Protein AF-W7UBA2-F1 (afdb_monomer)

Radius of gyration: 26.32 Å; Cα contacts (8 Å, |Δi|>4): 388; chains: 1; bounding box: 63×42×84 Å

Solvent-accessible surface area (backbone atoms only — not comparable to full-atom values): 14900 Å² total; per-residue (Å²): 125,71,49,70,67,55,51,32,59,67,43,68,57,48,60,75,35,70,33,61,95,41,31,32,27,66,43,73,50,73,46,81,72,48,82,46,84,88,60,31,38,37,28,44,34,41,34,36,28,34,66,39,92,77,74,68,78,81,73,89,69,78,96,66,97,71,76,94,82,72,82,77,81,58,78,78,51,72,64,58,38,54,46,50,41,52,15,48,55,62,56,38,43,91,60,40,81,41,63,22,97,85,26,47,34,24,42,32,35,80,41,77,71,45,52,43,74,50,70,101,76,74,81,72,82,77,89,73,88,80,88,80,96,66,84,78,72,78,62,72,49,30,35,30,34,40,30,37,37,40,36,36,60,37,84,90,48,74,32,43,71,74,66,67,79,40,70,47,75,67,52,48,50,48,53,50,50,51,41,41,74,72,46,26,49,68,46,63,33,87,52,68,87,48,53,18,82,84,77,67,46,65,41,55,68,68,41,59,29,24,25,56,65,51,93,85,46,86,59,66,59,24,43,42,68,56,52,51,53,55,72,71,47,81,80,75,88,86,72,87,82,77,85,82,88,85,132

Nearest PDB structures (foldseek):
  6tba-assembly1_3A  TM=2.814E-01  e=1.796E+00  Rhodobacter capsulatus SB 1003
  2q03-assembly1_B  TM=2.040E-01  e=2.021E+00  Shewanella denitrificans OS217
  4qdf-assembly2_B  TM=1.373E-01  e=3.053E+00  Rhodococcus rhodochrous
  8ulj-assembly1_H  TM=1.649E-01  e=9.354E+00  Homo sapiens

Structure (mmCIF, N/CA/C/O backbone):
data_AF-W7UBA2-F1
#
_entry.id   AF-W7UBA2-F1
#
loop_
_atom_site.group_PDB
_atom_site.id
_atom_site.type_symbol
_atom_site.label_atom_id
_atom_site.label_alt_id
_atom_site.label_comp_id
_atom_site.label_asym_id
_atom_site.label_entity_id
_atom_site.label_seq_id
_atom_site.pdbx_PDB_ins_code
_atom_site.Cartn_x
_atom_site.Cartn_y
_atom_site.Cartn_z
_atom_site.occupancy
_atom_site.B_iso_or_equiv
_atom_site.auth_seq_id
_atom_site.auth_comp_id
_atom_site.auth_asym_id
_atom_site.auth_atom_id
_atom_site.pdbx_PDB_model_num
ATOM 1 N N . MET A 1 1 ? 13.345 6.823 -3.368 1.00 78.50 1 MET A N 1
ATOM 2 C CA . MET A 1 1 ? 12.415 7.115 -2.256 1.00 78.50 1 MET A CA 1
ATOM 3 C C . MET A 1 1 ? 11.063 6.580 -2.678 1.00 78.50 1 MET A C 1
ATOM 5 O O . MET A 1 1 ? 10.687 6.895 -3.802 1.00 78.50 1 MET A O 1
ATOM 9 N N . PRO A 1 2 ? 10.389 5.768 -1.852 1.00 84.19 2 PRO A N 1
ATOM 10 C CA . PRO A 1 2 ? 9.050 5.291 -2.168 1.00 84.19 2 PRO A CA 1
ATOM 11 C C . PRO A 1 2 ? 8.041 6.439 -2.063 1.00 84.19 2 PRO A C 1
ATOM 13 O O . PRO A 1 2 ? 8.175 7.322 -1.212 1.00 84.19 2 PRO A O 1
ATOM 16 N N . SER A 1 3 ? 7.047 6.448 -2.943 1.00 86.25 3 SER A N 1
ATOM 17 C CA . SER A 1 3 ? 5.938 7.398 -2.890 1.00 86.25 3 SER A CA 1
ATOM 18 C C . SER A 1 3 ? 4.838 6.919 -1.939 1.00 86.25 3 SER A C 1
ATOM 20 O O . SER A 1 3 ? 4.682 5.725 -1.689 1.00 86.25 3 SER A O 1
ATOM 22 N N . ILE A 1 4 ? 4.016 7.855 -1.451 1.00 86.38 4 ILE A N 1
ATOM 23 C CA . ILE A 1 4 ? 2.831 7.535 -0.634 1.00 86.38 4 ILE A CA 1
ATOM 24 C C . ILE A 1 4 ? 1.886 6.587 -1.388 1.00 86.38 4 ILE A C 1
ATOM 26 O O . ILE A 1 4 ? 1.289 5.697 -0.789 1.00 86.38 4 ILE A O 1
ATOM 30 N N . TYR A 1 5 ? 1.763 6.760 -2.706 1.00 84.69 5 TYR 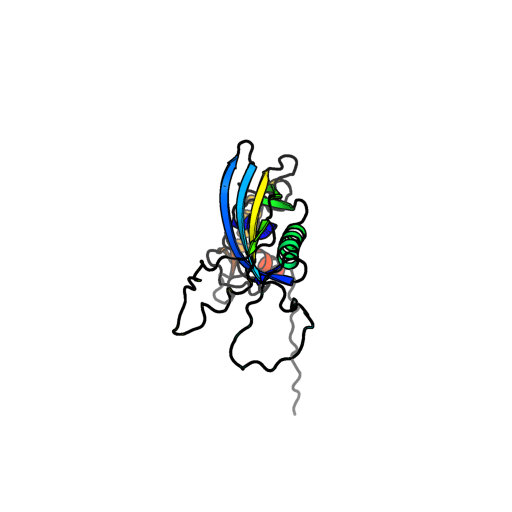A N 1
ATOM 31 C CA . TYR A 1 5 ? 0.929 5.898 -3.539 1.00 84.69 5 TYR A CA 1
ATOM 32 C C . TYR A 1 5 ? 1.431 4.452 -3.551 1.00 84.69 5 TYR A C 1
ATOM 34 O O . TYR A 1 5 ? 0.645 3.526 -3.366 1.00 84.69 5 TYR A O 1
ATOM 42 N N . GLU A 1 6 ? 2.738 4.253 -3.728 1.00 84.50 6 GLU A N 1
ATOM 43 C CA . GLU A 1 6 ? 3.333 2.916 -3.711 1.00 84.50 6 GLU A CA 1
ATOM 44 C C . GLU A 1 6 ? 3.184 2.263 -2.334 1.00 84.50 6 GLU A C 1
ATOM 46 O O . GLU A 1 6 ? 2.917 1.069 -2.269 1.00 84.50 6 GLU A O 1
ATOM 51 N N . LEU A 1 7 ? 3.287 3.043 -1.253 1.00 86.19 7 LEU A N 1
ATOM 52 C CA . LEU A 1 7 ? 3.112 2.555 0.116 1.00 86.19 7 LEU A CA 1
ATOM 53 C C . LEU A 1 7 ? 1.670 2.113 0.393 1.00 86.19 7 LEU A C 1
ATOM 55 O O . LEU A 1 7 ? 1.446 1.033 0.932 1.00 86.19 7 LEU A O 1
ATOM 59 N N . LYS A 1 8 ? 0.677 2.914 -0.017 1.00 84.88 8 LYS A N 1
ATOM 60 C CA . LYS A 1 8 ? -0.738 2.515 0.069 1.00 84.88 8 LYS A CA 1
ATOM 61 C C . LYS A 1 8 ? -1.018 1.263 -0.762 1.00 84.88 8 LYS A C 1
ATOM 63 O O . LYS A 1 8 ? -1.810 0.424 -0.351 1.00 84.88 8 LYS A O 1
ATOM 68 N N . LYS A 1 9 ? -0.375 1.141 -1.931 1.00 84.56 9 LYS A N 1
ATOM 69 C CA . LYS A 1 9 ? -0.516 -0.024 -2.810 1.00 84.56 9 LYS A CA 1
ATOM 70 C C . LYS A 1 9 ? 0.108 -1.277 -2.202 1.00 84.56 9 LYS A C 1
ATOM 72 O O . LYS A 1 9 ? -0.521 -2.321 -2.296 1.00 84.56 9 LYS A O 1
ATOM 77 N N . SER A 1 10 ? 1.309 -1.191 -1.626 1.00 83.56 10 SER A N 1
ATOM 78 C CA . SER A 1 10 ? 1.958 -2.352 -1.010 1.00 83.56 10 SER A CA 1
ATOM 79 C C . SER A 1 10 ? 1.141 -2.842 0.178 1.00 83.56 10 SER A C 1
ATOM 81 O O . SER A 1 10 ? 0.719 -3.986 0.192 1.00 83.56 10 SER A O 1
ATOM 83 N N . LEU A 1 11 ? 0.779 -1.934 1.086 1.00 84.19 11 LEU A N 1
ATOM 84 C CA . LEU A 1 11 ? 0.053 -2.269 2.311 1.00 84.19 11 LEU A CA 1
ATOM 85 C C . LEU A 1 11 ? -1.432 -2.600 2.100 1.00 84.19 11 LEU A C 1
ATOM 87 O O . LEU A 1 11 ? -2.133 -2.803 3.087 1.00 84.19 11 LEU A O 1
ATOM 91 N N . SER A 1 12 ? -1.918 -2.625 0.852 1.00 83.25 12 SER A N 1
ATOM 92 C CA . SER A 1 12 ? -3.325 -2.909 0.538 1.00 83.25 12 SER A CA 1
ATOM 93 C C . SER A 1 12 ? -4.276 -2.000 1.339 1.00 83.25 12 SER A C 1
ATOM 95 O O . SER A 1 12 ? -5.145 -2.446 2.084 1.00 83.25 12 SER A O 1
ATOM 97 N N . LEU A 1 13 ? -4.022 -0.684 1.259 1.00 82.25 13 LEU A N 1
ATOM 98 C CA . LEU A 1 13 ? -4.780 0.355 1.961 1.00 82.25 13 LEU A CA 1
ATOM 99 C C . LEU A 1 13 ? -5.522 1.245 0.959 1.00 82.25 13 LEU A C 1
ATOM 101 O O . LEU A 1 13 ? -5.034 2.318 0.572 1.00 82.25 13 LEU A O 1
ATOM 105 N N . LYS A 1 14 ? -6.716 0.821 0.540 1.00 84.50 14 LYS A N 1
ATOM 106 C CA . LYS A 1 14 ? -7.623 1.607 -0.311 1.00 84.50 14 LYS A CA 1
ATOM 107 C C . LYS A 1 14 ? -9.012 1.741 0.308 1.00 84.50 14 LYS A C 1
ATOM 109 O O . LYS A 1 14 ? -9.475 0.876 1.038 1.00 84.50 14 LYS A O 1
ATOM 114 N N . SER A 1 15 ? -9.702 2.833 -0.019 1.00 82.50 15 SER A N 1
ATOM 115 C CA . SER A 1 15 ? -11.127 2.964 0.308 1.00 82.50 15 SER A CA 1
ATOM 116 C C . SER A 1 15 ? -11.926 1.847 -0.377 1.00 82.50 15 SER A C 1
ATOM 118 O O . SER A 1 15 ? -11.669 1.519 -1.536 1.00 82.50 15 SER A O 1
ATOM 120 N N . GLY A 1 16 ? -12.862 1.248 0.356 1.00 81.25 16 GLY A N 1
ATOM 121 C CA . GLY A 1 16 ? -13.650 0.083 -0.048 1.00 81.25 16 GLY A CA 1
ATOM 122 C C . GLY A 1 16 ? -12.978 -1.268 0.214 1.00 81.25 16 GLY A C 1
ATOM 123 O O . GLY A 1 16 ? -13.621 -2.300 0.041 1.00 81.25 16 GLY A O 1
ATOM 124 N N . GLU A 1 17 ? -11.715 -1.285 0.639 1.00 84.31 17 GLU A N 1
ATOM 125 C CA . GLU A 1 17 ? -10.981 -2.518 0.910 1.00 84.31 17 GLU A CA 1
ATOM 126 C C . GLU A 1 17 ? -11.415 -3.157 2.232 1.00 84.31 17 GLU A C 1
ATOM 128 O O . GLU A 1 17 ? -11.804 -2.469 3.180 1.00 84.31 17 GLU A O 1
ATOM 133 N N . VAL A 1 18 ? -11.373 -4.488 2.287 1.00 86.88 18 VAL A N 1
ATOM 134 C CA . VAL A 1 18 ? -11.777 -5.257 3.465 1.00 86.88 18 VAL A CA 1
ATOM 135 C C . VAL A 1 18 ? -10.531 -5.712 4.215 1.00 86.88 18 VAL A C 1
ATOM 137 O O . VAL A 1 18 ? -9.743 -6.490 3.687 1.00 86.88 18 VAL A O 1
ATOM 140 N N . LEU A 1 19 ? -10.372 -5.258 5.458 1.00 85.56 19 LEU A N 1
ATOM 141 C CA . LEU A 1 19 ? -9.320 -5.709 6.363 1.00 85.56 19 LEU A CA 1
ATOM 142 C C . LEU A 1 19 ? -9.784 -6.947 7.134 1.00 85.56 19 LEU A C 1
ATOM 144 O O . LEU A 1 19 ? -10.848 -6.940 7.769 1.00 85.56 19 LEU A O 1
ATOM 148 N N . GLY A 1 20 ? -8.941 -7.981 7.136 1.00 82.06 20 GLY A N 1
ATOM 149 C CA . GLY A 1 20 ? -9.107 -9.193 7.939 1.00 82.06 20 GLY A CA 1
ATOM 150 C C . GLY A 1 20 ? -10.533 -9.757 7.927 1.00 82.06 20 GLY A C 1
ATOM 151 O O . GLY A 1 20 ? -11.059 -10.161 6.895 1.00 82.06 20 GLY A O 1
ATOM 152 N N . THR A 1 21 ? -11.169 -9.790 9.100 1.00 74.44 21 THR A N 1
ATOM 153 C CA . THR A 1 21 ? -12.467 -10.443 9.350 1.00 74.44 21 THR A CA 1
ATOM 154 C C . THR A 1 21 ? -13.701 -9.640 8.916 1.00 74.44 21 THR A C 1
ATOM 156 O O . THR A 1 21 ? -14.818 -9.989 9.304 1.00 74.44 21 THR A O 1
ATOM 159 N N . GLY A 1 22 ? -13.538 -8.592 8.101 1.00 83.50 22 GLY A N 1
ATOM 160 C CA . GLY A 1 22 ? -14.665 -7.873 7.494 1.00 83.50 22 GLY A CA 1
ATOM 161 C C . GLY A 1 22 ? -14.756 -6.383 7.824 1.00 83.50 22 GLY A C 1
ATOM 162 O O . GLY A 1 22 ? -15.820 -5.797 7.633 1.00 83.50 22 GLY A O 1
ATOM 163 N N . PHE A 1 23 ? -13.688 -5.762 8.331 1.00 87.88 23 PHE A N 1
ATOM 164 C CA . PHE A 1 23 ? -13.658 -4.310 8.519 1.00 87.88 23 PHE A CA 1
ATOM 165 C C . PHE A 1 23 ? -13.513 -3.627 7.164 1.00 87.88 23 PHE A C 1
ATOM 167 O O . PHE A 1 23 ? -12.620 -3.973 6.403 1.00 87.88 23 PHE A O 1
ATOM 174 N N . ILE A 1 24 ? -14.364 -2.653 6.856 1.00 88.50 24 ILE A N 1
ATOM 175 C CA . ILE A 1 24 ? -14.326 -1.964 5.559 1.00 88.50 24 ILE A CA 1
ATOM 176 C C . ILE A 1 24 ? -13.629 -0.623 5.735 1.00 88.50 24 ILE A C 1
ATOM 178 O O . ILE A 1 24 ? -14.079 0.206 6.530 1.00 88.50 24 ILE A O 1
ATOM 182 N N . VAL A 1 25 ? -12.562 -0.399 4.976 1.00 87.88 25 VAL A N 1
ATOM 183 C CA . VAL A 1 25 ? -11.849 0.875 4.914 1.00 87.88 25 VAL A CA 1
ATOM 184 C C . VAL A 1 25 ? -12.731 1.905 4.219 1.00 87.88 25 VAL A C 1
ATOM 186 O O . VAL A 1 25 ? -13.132 1.733 3.072 1.00 87.88 25 VAL A O 1
ATOM 189 N N . LYS A 1 26 ? -13.045 2.995 4.910 1.00 87.69 26 LYS A N 1
ATOM 190 C CA . LYS A 1 26 ? -13.834 4.110 4.379 1.00 87.69 26 LYS A CA 1
ATOM 191 C C . LYS A 1 26 ? -12.941 5.177 3.774 1.00 87.69 26 LYS A C 1
ATOM 193 O O . LYS A 1 26 ? -13.181 5.610 2.652 1.00 87.69 26 LYS A O 1
ATOM 198 N N . ASP A 1 27 ? -11.884 5.544 4.484 1.00 86.94 27 ASP A N 1
ATOM 199 C CA . ASP A 1 27 ? -10.936 6.558 4.036 1.00 86.94 27 ASP A CA 1
ATOM 200 C C . ASP A 1 27 ? -9.521 6.226 4.525 1.00 86.94 27 ASP A C 1
ATOM 202 O O . ASP A 1 27 ? -9.338 5.550 5.543 1.00 86.94 27 ASP A O 1
ATOM 206 N N . VAL A 1 28 ? -8.525 6.688 3.767 1.00 87.38 28 VAL A N 1
ATOM 207 C CA . VAL A 1 28 ? -7.100 6.481 4.031 1.00 87.38 28 VAL A CA 1
ATOM 208 C C . VAL A 1 28 ? -6.350 7.778 3.783 1.00 87.38 28 VAL A C 1
ATOM 210 O O . VAL A 1 28 ? -6.116 8.177 2.636 1.00 87.38 28 VAL A O 1
ATOM 213 N N . GLU A 1 29 ? -5.832 8.368 4.845 1.00 88.81 29 GLU A N 1
ATOM 214 C CA . GLU A 1 29 ? -4.874 9.460 4.778 1.00 88.81 29 GLU A CA 1
ATOM 215 C C . GLU A 1 29 ? -3.478 8.933 5.101 1.00 88.81 29 GLU A C 1
ATOM 217 O O . GLU A 1 29 ? -3.274 8.143 6.017 1.00 88.81 29 GLU A O 1
ATOM 222 N N . ALA A 1 30 ? -2.493 9.342 4.306 1.00 88.00 30 ALA A N 1
ATOM 223 C CA . ALA A 1 30 ? -1.105 9.011 4.576 1.00 88.00 30 ALA A CA 1
ATOM 224 C C . ALA A 1 30 ? -0.239 10.228 4.281 1.00 88.00 30 ALA A C 1
ATOM 226 O O . ALA A 1 30 ? -0.351 10.826 3.209 1.00 88.00 30 ALA A O 1
ATOM 227 N N . THR A 1 31 ? 0.615 10.590 5.229 1.00 87.88 31 THR A N 1
ATOM 228 C CA . THR A 1 31 ? 1.527 11.728 5.127 1.00 87.88 31 THR A CA 1
ATOM 229 C C . THR A 1 31 ? 2.939 11.277 5.462 1.00 87.88 31 THR A C 1
ATOM 231 O O . THR A 1 31 ? 3.159 10.443 6.337 1.00 87.88 31 THR A O 1
ATOM 234 N N . MET A 1 32 ? 3.921 11.788 4.722 1.00 85.31 32 MET A N 1
ATOM 235 C CA . MET A 1 32 ? 5.323 11.532 5.040 1.00 85.31 32 MET A CA 1
ATOM 236 C C . MET A 1 32 ? 5.695 12.385 6.251 1.00 85.31 32 MET A C 1
ATOM 238 O O . MET A 1 32 ? 5.560 13.604 6.199 1.00 85.31 32 MET A O 1
ATOM 242 N N . ASP A 1 33 ? 6.130 11.740 7.328 1.00 78.94 33 ASP A N 1
ATOM 243 C CA . ASP A 1 33 ? 6.382 12.409 8.604 1.00 78.94 33 ASP A CA 1
ATOM 244 C C . ASP A 1 33 ? 7.819 12.918 8.686 1.00 78.94 33 ASP A C 1
ATOM 246 O O . ASP A 1 33 ? 8.077 14.095 8.921 1.00 78.94 33 ASP A O 1
ATOM 250 N N . GLU A 1 34 ? 8.779 12.029 8.431 1.00 73.31 34 GLU A N 1
ATOM 251 C CA . GLU A 1 34 ? 10.189 12.349 8.600 1.00 73.31 34 GLU A CA 1
ATOM 252 C C . GLU A 1 34 ? 11.064 11.498 7.676 1.00 73.31 34 GLU A C 1
ATOM 254 O O . GLU A 1 34 ? 10.881 10.282 7.535 1.00 73.31 34 GLU A O 1
ATOM 259 N N . LYS A 1 35 ? 12.057 12.142 7.053 1.00 71.69 35 LYS A N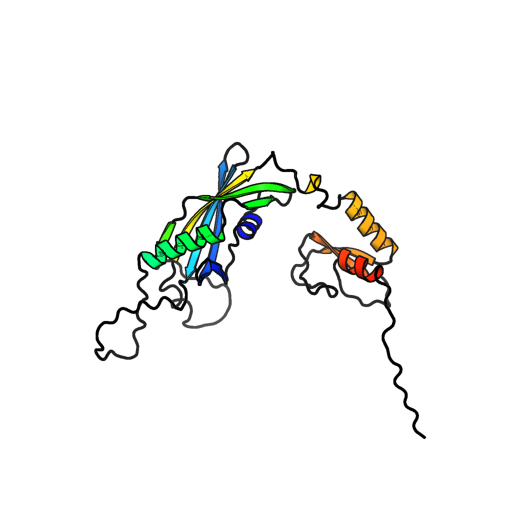 1
ATOM 260 C CA . LYS A 1 35 ? 13.138 11.457 6.343 1.00 71.69 35 LYS A CA 1
ATOM 261 C C . LYS A 1 35 ? 14.269 11.208 7.329 1.00 71.69 35 LYS A C 1
ATOM 263 O O . LYS A 1 35 ? 15.025 12.122 7.652 1.00 71.69 35 LYS A O 1
ATOM 268 N N . LYS A 1 36 ? 14.416 9.965 7.777 1.00 71.88 36 LYS A N 1
ATOM 269 C CA . LYS A 1 36 ? 15.504 9.589 8.678 1.00 71.88 36 LYS A CA 1
ATOM 270 C C . LYS A 1 36 ? 16.804 9.349 7.897 1.00 71.88 36 LYS A C 1
ATOM 272 O O . LYS A 1 36 ? 16.780 9.013 6.704 1.00 71.88 36 LYS A O 1
ATOM 277 N N . PRO A 1 37 ? 17.973 9.518 8.542 1.00 66.44 37 PRO A N 1
ATOM 278 C CA . PRO A 1 37 ? 19.244 9.124 7.948 1.00 66.44 37 PRO A CA 1
ATOM 279 C C . PRO A 1 37 ? 19.227 7.630 7.588 1.00 66.44 37 PRO A C 1
ATOM 281 O O . PRO A 1 37 ? 18.535 6.837 8.221 1.00 66.44 37 PRO A O 1
ATOM 284 N N . ARG A 1 38 ? 20.023 7.239 6.583 1.00 68.75 38 ARG A N 1
ATOM 285 C CA . ARG A 1 38 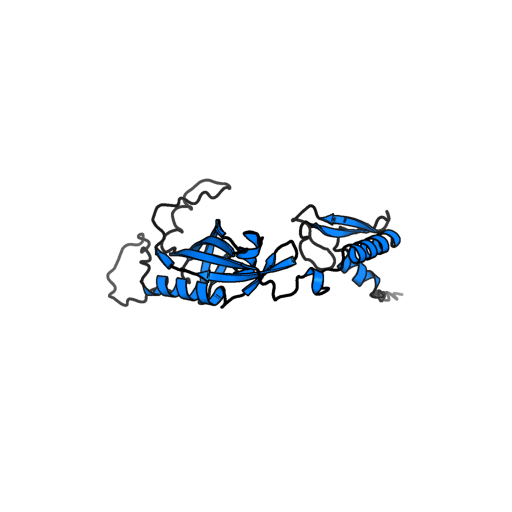? 20.135 5.852 6.073 1.00 68.75 38 ARG A CA 1
ATOM 286 C C . ARG A 1 38 ? 18.916 5.318 5.304 1.00 68.75 38 ARG A C 1
ATOM 288 O O . ARG A 1 38 ? 18.669 4.118 5.316 1.00 68.75 38 ARG A O 1
ATOM 295 N N . GLU A 1 39 ? 18.216 6.186 4.571 1.00 79.19 39 GLU A N 1
ATOM 296 C CA . GLU A 1 39 ? 17.165 5.773 3.615 1.00 79.19 39 GLU A CA 1
ATOM 297 C C . GLU A 1 39 ? 15.994 5.034 4.279 1.00 79.19 39 GLU A C 1
ATOM 299 O O . GLU A 1 39 ? 15.404 4.118 3.700 1.00 79.19 39 GLU A O 1
ATOM 304 N N . LEU A 1 40 ? 15.691 5.466 5.501 1.00 84.62 40 LEU A N 1
ATOM 305 C CA . LEU A 1 40 ? 14.541 5.067 6.289 1.00 84.62 40 LEU A CA 1
ATOM 306 C C . LEU A 1 40 ? 13.487 6.175 6.190 1.00 84.62 40 LEU A C 1
ATOM 308 O O . LEU A 1 40 ? 13.781 7.343 6.462 1.00 84.62 40 LEU A O 1
ATOM 312 N N . TYR A 1 41 ? 12.279 5.812 5.780 1.00 87.06 41 TYR A N 1
ATOM 313 C CA . TYR A 1 41 ? 11.182 6.747 5.557 1.00 87.06 41 TYR A CA 1
ATOM 314 C C . TYR A 1 41 ? 9.999 6.369 6.435 1.00 87.06 41 TYR A C 1
ATOM 316 O O . TYR A 1 41 ? 9.566 5.218 6.426 1.00 87.06 41 TYR A O 1
ATOM 324 N N . ASN A 1 42 ? 9.489 7.354 7.166 1.00 89.50 42 ASN A N 1
ATOM 325 C CA . ASN A 1 42 ? 8.352 7.200 8.056 1.00 89.50 42 ASN A CA 1
ATOM 326 C C . ASN A 1 42 ? 7.119 7.865 7.443 1.00 89.50 42 ASN A C 1
ATOM 328 O O . ASN A 1 42 ? 7.170 9.030 7.036 1.00 89.50 42 ASN A O 1
ATOM 332 N N . PHE A 1 43 ? 6.005 7.142 7.422 1.00 89.19 43 PHE A N 1
ATOM 333 C CA . PHE A 1 43 ? 4.723 7.627 6.936 1.00 89.19 43 PHE A CA 1
ATOM 334 C C . PHE A 1 43 ? 3.675 7.462 8.031 1.00 89.19 43 PHE A C 1
ATOM 336 O O . PHE A 1 43 ? 3.428 6.354 8.505 1.00 89.19 43 PHE A O 1
ATOM 343 N N . LYS A 1 44 ? 3.048 8.566 8.426 1.00 90.88 44 LYS A N 1
ATOM 344 C CA . LYS A 1 44 ? 1.863 8.545 9.280 1.00 90.88 44 LYS A CA 1
ATOM 345 C C . LYS A 1 44 ? 0.689 8.079 8.441 1.00 90.88 44 LYS A C 1
ATOM 347 O O . LYS A 1 44 ? 0.404 8.677 7.407 1.00 90.88 44 LYS A O 1
ATOM 352 N N . VAL A 1 45 ? 0.029 7.019 8.882 1.00 89.88 45 VAL A N 1
ATOM 353 C CA . VAL A 1 45 ? -1.143 6.439 8.232 1.00 89.88 45 VAL A CA 1
ATOM 354 C C . VAL A 1 45 ? -2.330 6.598 9.174 1.00 89.88 45 VAL A C 1
ATOM 356 O O . VAL A 1 45 ? -2.274 6.192 10.332 1.00 89.88 45 VAL A O 1
ATOM 359 N N . HIS A 1 46 ? -3.386 7.217 8.665 1.00 90.38 46 HIS A N 1
ATOM 360 C CA . HIS A 1 46 ? -4.657 7.425 9.339 1.00 90.38 46 HIS A CA 1
ATOM 361 C C . HIS A 1 46 ? -5.745 6.739 8.514 1.00 90.38 46 HIS A C 1
ATOM 363 O O . HIS A 1 46 ? -5.914 7.024 7.327 1.00 90.38 46 HIS A O 1
ATOM 369 N N . LEU A 1 47 ? -6.452 5.799 9.130 1.00 90.38 47 LEU A N 1
ATOM 370 C CA . LEU A 1 47 ? -7.482 4.988 8.491 1.00 90.38 47 LEU A CA 1
ATOM 371 C C . LEU A 1 47 ? -8.796 5.189 9.228 1.00 90.38 47 LEU A C 1
ATOM 373 O O . LEU A 1 47 ? -8.826 5.170 10.455 1.00 90.38 47 LEU A O 1
ATOM 377 N N . TRP A 1 48 ? -9.889 5.288 8.484 1.00 90.12 48 TRP A N 1
ATOM 378 C CA . TRP A 1 48 ? -11.229 5.183 9.050 1.00 90.12 48 TRP A CA 1
ATOM 379 C C . TRP A 1 48 ? -11.840 3.891 8.559 1.00 90.12 48 TRP A C 1
ATOM 381 O O . TRP A 1 48 ? -11.946 3.678 7.351 1.00 90.12 48 TRP A O 1
ATOM 391 N N . VAL A 1 49 ? -12.228 3.024 9.485 1.00 89.50 49 VAL A N 1
ATOM 392 C CA . VAL A 1 49 ? -12.811 1.727 9.159 1.00 89.50 49 VAL A CA 1
ATOM 393 C C . VAL A 1 49 ? -14.180 1.589 9.800 1.00 89.50 49 VAL A C 1
ATOM 395 O O . VAL A 1 49 ? -14.411 2.002 10.936 1.00 89.50 49 VAL A O 1
ATOM 398 N N . SER A 1 50 ? -15.102 0.990 9.060 1.00 87.25 50 SER A N 1
ATOM 399 C CA . SER A 1 50 ? -16.386 0.563 9.600 1.00 87.25 50 SER A CA 1
ATOM 400 C C . SER A 1 50 ? -16.305 -0.902 10.035 1.00 87.25 50 SER A C 1
ATOM 402 O O . SER A 1 50 ? -15.743 -1.717 9.294 1.00 87.25 50 SER A O 1
ATOM 404 N N . PRO A 1 51 ? -16.856 -1.257 11.207 1.00 82.81 51 PRO A N 1
ATOM 405 C CA . PRO A 1 51 ? -16.929 -2.640 11.652 1.00 82.81 51 PRO A CA 1
ATOM 406 C C . PRO A 1 51 ? -17.799 -3.471 10.698 1.00 82.81 51 PRO A C 1
ATOM 408 O O . PRO A 1 51 ? -18.705 -2.917 10.063 1.00 82.81 51 PRO A O 1
ATOM 411 N N . PRO A 1 52 ? -17.586 -4.797 10.627 1.00 80.06 52 PRO A N 1
ATOM 412 C CA . PRO A 1 52 ? -18.418 -5.674 9.817 1.00 80.06 52 PRO A CA 1
ATOM 413 C C . PRO A 1 52 ? -19.897 -5.510 10.187 1.00 80.06 52 PRO A C 1
ATOM 415 O O . PRO A 1 52 ? -20.273 -5.415 11.361 1.00 80.06 52 PRO A O 1
ATOM 418 N N . SER A 1 53 ? -20.758 -5.499 9.170 1.00 68.38 53 SER A N 1
ATOM 419 C CA . SER A 1 53 ? -22.210 -5.304 9.293 1.00 68.38 53 SER A CA 1
ATOM 420 C C . SER A 1 53 ? -22.899 -6.350 10.183 1.00 68.38 53 SER A C 1
ATOM 422 O O . SER A 1 53 ? -24.004 -6.112 10.669 1.00 68.38 53 SER A O 1
ATOM 424 N N . SER A 1 54 ? -22.231 -7.470 10.470 1.00 55.69 54 SER A N 1
ATOM 425 C CA . SER A 1 54 ? -22.698 -8.543 11.349 1.00 55.69 54 SER A CA 1
ATOM 426 C C . SER A 1 54 ? -22.288 -8.414 12.823 1.00 55.69 54 SER A C 1
ATOM 428 O O . SER A 1 54 ? -22.768 -9.215 13.626 1.00 55.69 54 SER A O 1
ATOM 430 N N . SER A 1 55 ? -21.491 -7.416 13.244 1.00 51.59 55 SER A N 1
ATOM 431 C CA . SER A 1 55 ? -21.167 -7.221 14.675 1.00 51.59 55 SER A CA 1
ATOM 432 C C . SER A 1 55 ? -22.311 -6.561 15.464 1.00 51.59 55 SER A C 1
ATOM 434 O O . SER A 1 55 ? -22.126 -5.642 16.262 1.00 51.59 55 SER A O 1
ATOM 436 N N . SER A 1 56 ? -23.550 -7.015 15.233 1.00 46.53 56 SER A N 1
ATOM 437 C CA . SER A 1 56 ? -24.662 -6.727 16.131 1.00 46.53 56 SER A CA 1
ATOM 438 C C . SER A 1 56 ? -24.386 -7.452 17.442 1.00 46.53 56 SER A C 1
ATOM 440 O O . SER A 1 56 ? -24.547 -8.669 17.538 1.00 46.53 56 SER A O 1
ATOM 442 N N . SER A 1 57 ? -23.948 -6.708 18.452 1.00 46.41 57 SER A N 1
ATOM 443 C CA . SER A 1 57 ? -23.827 -7.210 19.811 1.00 46.41 57 SER A CA 1
ATOM 444 C C . SER A 1 57 ? -25.178 -7.779 20.252 1.00 46.41 57 SER A C 1
ATOM 446 O O . SER A 1 57 ? -26.134 -7.063 20.558 1.00 46.41 57 SER A O 1
ATOM 448 N N . THR A 1 58 ? -25.289 -9.107 20.273 1.00 40.66 58 THR A N 1
ATOM 449 C CA . THR A 1 58 ? -26.432 -9.819 20.841 1.00 40.66 58 THR A CA 1
ATOM 450 C C . THR A 1 58 ? -26.362 -9.728 22.360 1.00 40.66 58 THR A C 1
ATOM 452 O O . THR A 1 58 ? -26.168 -10.719 23.060 1.00 40.66 58 THR A O 1
ATOM 455 N N . THR A 1 59 ? -26.538 -8.530 22.909 1.00 43.00 59 THR A N 1
ATOM 456 C CA . THR A 1 59 ? -26.925 -8.392 24.309 1.00 43.00 59 THR A CA 1
ATOM 457 C C . THR A 1 59 ? -28.414 -8.713 24.397 1.00 43.00 59 THR A C 1
ATOM 459 O O . THR A 1 59 ? -29.287 -7.854 24.286 1.00 43.00 59 THR A O 1
ATOM 462 N N . LYS A 1 60 ? -28.721 -10.006 24.567 1.00 48.22 60 LYS A N 1
ATOM 463 C CA . LYS A 1 60 ? -30.039 -10.481 25.011 1.00 48.22 60 LYS A CA 1
ATOM 464 C C . LYS A 1 60 ? -30.363 -9.820 26.355 1.00 48.22 60 LYS A C 1
ATOM 466 O O . LYS A 1 60 ? -29.983 -10.338 27.399 1.00 48.22 60 LYS A O 1
ATOM 471 N N . LYS A 1 61 ? -31.085 -8.699 26.351 1.00 42.12 61 LYS A N 1
ATOM 472 C CA . LYS A 1 61 ? -31.815 -8.209 27.527 1.00 42.12 61 LYS A CA 1
ATOM 473 C C . LYS A 1 61 ? -33.158 -7.620 27.112 1.00 42.12 61 LYS A C 1
ATOM 475 O O . LYS A 1 61 ? -33.221 -6.615 26.417 1.00 42.12 61 LYS A O 1
ATOM 480 N N . HIS A 1 62 ? -34.194 -8.317 27.572 1.00 41.91 62 HIS A N 1
ATOM 481 C CA . HIS A 1 62 ? -35.565 -7.883 27.812 1.00 41.91 62 HIS A CA 1
ATOM 482 C C . HIS A 1 62 ? -36.173 -6.852 26.853 1.00 41.91 62 HIS A C 1
ATOM 484 O O . HIS A 1 62 ? -35.952 -5.646 26.946 1.00 41.91 62 HIS A O 1
ATOM 490 N N . SER A 1 63 ? -37.078 -7.371 26.022 1.00 50.50 63 SER A N 1
ATOM 491 C CA . SER A 1 63 ? -38.175 -6.634 25.407 1.00 50.50 63 SER A CA 1
ATOM 492 C C . SER A 1 63 ? -38.879 -5.750 26.440 1.00 50.50 63 SER A C 1
ATOM 494 O O . SER A 1 63 ? -39.611 -6.241 27.299 1.00 50.50 63 SER A O 1
ATOM 496 N N . THR A 1 64 ? -38.702 -4.440 26.312 1.00 45.84 64 THR A N 1
ATOM 497 C CA . THR A 1 64 ? -39.742 -3.471 26.645 1.00 45.84 64 THR A CA 1
ATOM 498 C C . THR A 1 64 ? -39.963 -2.595 25.419 1.00 45.84 64 THR A C 1
ATOM 500 O O . THR A 1 64 ? -39.035 -1.990 24.883 1.00 45.84 64 THR A O 1
ATOM 503 N N . ARG A 1 65 ? -41.212 -2.624 24.938 1.00 48.97 65 ARG A N 1
ATOM 504 C CA . ARG A 1 65 ? -41.824 -1.744 23.932 1.00 48.97 65 ARG A CA 1
ATOM 505 C C . ARG A 1 65 ? -41.130 -0.373 23.909 1.00 48.97 65 ARG A C 1
ATOM 507 O O . ARG A 1 65 ? -41.251 0.385 24.867 1.00 48.97 65 ARG A O 1
ATOM 514 N N . ARG A 1 66 ? -40.415 -0.049 22.830 1.00 44.41 66 ARG A N 1
ATOM 515 C CA . ARG A 1 66 ? -39.862 1.294 22.608 1.00 44.41 66 ARG A CA 1
ATOM 516 C C . ARG A 1 66 ? -40.183 1.788 21.207 1.00 44.41 66 ARG A C 1
ATOM 518 O O . ARG A 1 66 ? -40.237 1.014 20.258 1.00 44.41 66 ARG A O 1
ATOM 525 N N . SER A 1 67 ? -40.441 3.087 21.164 1.00 43.91 67 SER A N 1
ATOM 526 C CA . SER A 1 67 ? -40.982 3.866 20.061 1.00 43.91 67 SER A CA 1
ATOM 527 C C . SER A 1 67 ? -40.173 3.737 18.762 1.00 43.91 67 SER A C 1
ATOM 529 O O . SER A 1 67 ? -38.941 3.688 18.815 1.00 43.91 67 SER A O 1
ATOM 531 N N . PRO A 1 68 ? -40.840 3.729 17.595 1.00 41.34 68 PRO A N 1
ATOM 532 C CA . PRO A 1 68 ? -40.176 3.740 16.299 1.00 41.34 68 PRO A CA 1
ATOM 533 C C . PRO A 1 68 ? -39.573 5.133 16.072 1.00 41.34 68 PRO A C 1
ATOM 535 O O . PRO A 1 68 ? -40.309 6.107 15.966 1.00 41.34 68 PRO A O 1
ATOM 538 N N . GLY A 1 69 ? -38.242 5.259 16.053 1.00 44.47 69 GLY A N 1
ATOM 539 C CA . GLY A 1 69 ? -37.603 6.520 15.644 1.00 44.47 69 GLY A CA 1
ATOM 540 C C . GLY A 1 69 ? -36.193 6.792 16.166 1.00 44.47 69 GLY A C 1
ATOM 541 O O . GLY A 1 69 ? -35.479 7.581 15.561 1.00 44.47 69 GLY A O 1
ATOM 542 N N . ALA A 1 70 ? -35.738 6.138 17.237 1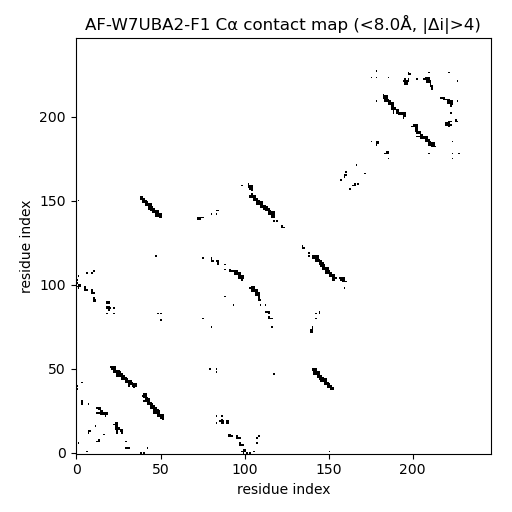.00 44.06 70 ALA A N 1
ATOM 543 C CA . ALA A 1 70 ? -34.377 6.341 17.742 1.00 44.06 70 ALA A CA 1
ATOM 544 C C . ALA A 1 70 ? -33.427 5.271 17.180 1.00 44.06 70 ALA A C 1
ATOM 546 O O . ALA A 1 70 ? -33.418 4.135 17.663 1.00 44.06 70 ALA A O 1
ATOM 547 N N . LYS A 1 71 ? -32.620 5.625 16.167 1.00 53.28 71 LYS A N 1
ATOM 548 C CA . LYS A 1 71 ? -31.473 4.804 15.744 1.00 53.28 71 LYS A CA 1
ATOM 549 C C . LYS A 1 71 ? -30.579 4.578 16.971 1.00 53.28 71 LYS A C 1
ATOM 551 O O . LYS A 1 71 ? -30.137 5.523 17.620 1.00 53.28 71 LYS A O 1
ATOM 556 N N . ARG A 1 72 ? -30.392 3.313 17.363 1.00 52.31 72 ARG A N 1
ATOM 557 C CA . ARG A 1 72 ? -29.507 2.943 18.475 1.00 52.31 72 ARG A CA 1
ATOM 558 C C . ARG A 1 72 ? -28.069 3.221 18.043 1.00 52.31 72 ARG A C 1
ATOM 560 O O . ARG A 1 72 ? -27.575 2.525 17.163 1.00 52.31 72 ARG A O 1
ATOM 567 N N . ARG A 1 73 ? -27.410 4.187 18.692 1.00 57.44 73 ARG A N 1
ATOM 568 C CA . ARG A 1 73 ? -25.964 4.415 18.555 1.00 57.44 73 ARG A CA 1
ATOM 569 C C . ARG A 1 73 ? -25.225 3.094 18.773 1.00 57.44 73 ARG A C 1
ATOM 571 O O . ARG A 1 73 ? -25.406 2.461 19.819 1.00 57.44 73 ARG A O 1
ATOM 578 N N . LYS A 1 74 ? -24.420 2.667 17.797 1.00 64.50 74 LYS A N 1
ATOM 579 C CA . LYS A 1 74 ? -23.541 1.506 17.960 1.00 64.50 74 LYS A CA 1
ATOM 580 C C . LYS A 1 74 ? -22.402 1.922 18.886 1.00 64.50 74 LYS A C 1
ATOM 582 O O . LYS A 1 74 ? -21.554 2.725 18.515 1.00 64.50 74 LYS A O 1
ATOM 587 N N . VAL A 1 75 ? -22.434 1.427 20.119 1.00 68.62 75 VAL A N 1
ATOM 588 C CA . VAL A 1 75 ? -21.323 1.592 21.059 1.00 68.62 75 VAL A CA 1
ATOM 589 C C . VAL A 1 75 ? -20.237 0.625 20.613 1.00 68.62 75 VAL A C 1
ATOM 591 O O . VAL A 1 75 ? -20.446 -0.584 20.691 1.00 68.62 75 VAL A O 1
ATOM 594 N N . LEU A 1 76 ? -19.129 1.165 20.108 1.00 76.62 76 LEU A N 1
ATOM 595 C CA . LEU A 1 76 ? -17.933 0.384 19.812 1.00 76.62 76 LEU A CA 1
ATOM 596 C 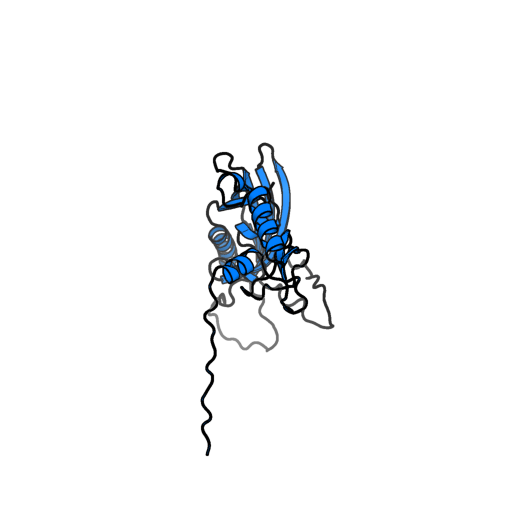C . LEU A 1 76 ? -17.383 -0.162 21.123 1.00 76.62 76 LEU A C 1
ATOM 598 O O . LEU A 1 76 ? -17.119 0.605 22.056 1.00 76.62 76 LEU A O 1
ATOM 602 N N . ASP A 1 77 ? -17.256 -1.479 21.211 1.00 82.06 77 ASP A N 1
ATOM 603 C CA . ASP A 1 77 ? -16.642 -2.106 22.368 1.00 82.06 77 ASP A CA 1
ATOM 604 C C . ASP A 1 77 ? -15.122 -2.238 22.181 1.00 82.06 77 ASP A C 1
ATOM 606 O O . ASP A 1 77 ? -14.544 -1.941 21.133 1.00 82.06 77 ASP A O 1
ATOM 610 N N . LYS A 1 78 ? -14.436 -2.655 23.247 1.00 83.69 78 LYS A N 1
ATOM 611 C CA . LYS A 1 78 ? -12.985 -2.852 23.204 1.00 83.69 78 LYS A CA 1
ATOM 612 C C . LYS A 1 78 ? -12.584 -3.951 22.206 1.00 83.69 78 LYS A C 1
ATOM 614 O O . LYS A 1 78 ? -11.490 -3.889 21.654 1.00 83.69 78 LYS A O 1
ATOM 619 N N . ALA A 1 79 ? -13.454 -4.937 21.974 1.00 85.50 79 ALA A N 1
ATOM 620 C CA . ALA A 1 79 ? -13.181 -6.043 21.066 1.00 85.50 79 ALA A CA 1
ATOM 621 C C . ALA A 1 79 ? -13.243 -5.598 19.598 1.00 85.50 79 ALA A C 1
ATOM 623 O O . ALA A 1 79 ? -12.432 -6.062 18.802 1.00 85.50 79 ALA A O 1
ATOM 624 N N . ASP A 1 80 ? -14.131 -4.663 19.253 1.00 85.31 80 ASP A N 1
ATOM 625 C CA . ASP A 1 80 ? -14.185 -4.030 17.934 1.00 85.31 80 ASP A CA 1
ATOM 626 C C . ASP A 1 80 ? -12.876 -3.276 17.635 1.00 85.31 80 ASP A C 1
ATOM 628 O O . ASP A 1 80 ? -12.310 -3.428 16.552 1.00 85.31 80 ASP A O 1
ATOM 632 N N . LEU A 1 81 ? -12.359 -2.508 18.606 1.00 88.06 81 LEU A N 1
ATOM 633 C CA . LEU A 1 81 ? -11.098 -1.764 18.464 1.00 88.06 81 LEU A CA 1
ATOM 634 C C . LEU A 1 81 ? -9.895 -2.704 18.314 1.00 88.06 81 LEU A C 1
ATOM 636 O O . LEU A 1 81 ? -9.138 -2.589 17.352 1.00 88.06 81 LEU A O 1
ATOM 640 N N . GLU A 1 82 ? -9.745 -3.674 19.221 1.00 88.94 82 GLU A N 1
ATOM 641 C CA . GLU A 1 82 ? -8.669 -4.674 19.145 1.00 88.94 82 GLU A CA 1
ATOM 642 C C . GLU A 1 82 ? -8.777 -5.535 17.873 1.00 88.94 82 GLU A C 1
ATOM 644 O O . GLU A 1 82 ? -7.767 -5.949 17.300 1.00 88.94 82 GLU A O 1
ATOM 649 N N . GLY A 1 83 ? -10.001 -5.812 17.418 1.00 88.75 83 GLY A N 1
ATOM 650 C CA . GLY A 1 83 ? -10.274 -6.526 16.176 1.00 88.75 83 GLY A CA 1
ATOM 651 C C . GLY A 1 83 ? -9.810 -5.745 14.950 1.00 88.75 83 GLY A C 1
ATOM 652 O O . GLY A 1 83 ? -9.181 -6.327 14.068 1.00 88.75 83 GLY A O 1
ATOM 653 N N . ALA A 1 84 ? -10.051 -4.433 14.924 1.00 88.38 84 ALA A N 1
ATOM 654 C CA . ALA A 1 84 ? -9.607 -3.552 13.849 1.00 88.38 84 ALA A CA 1
ATOM 655 C C . ALA A 1 84 ? -8.071 -3.446 13.782 1.00 88.38 84 ALA A C 1
ATOM 657 O O . ALA A 1 84 ? -7.499 -3.532 12.695 1.00 88.38 84 ALA A O 1
ATOM 658 N N . GLU A 1 85 ? -7.392 -3.336 14.932 1.00 90.44 85 GLU A N 1
ATOM 659 C CA . GLU A 1 85 ? -5.920 -3.341 14.999 1.00 90.44 85 GLU A CA 1
ATOM 660 C C . GLU A 1 85 ? -5.340 -4.641 14.434 1.00 90.44 85 GLU A C 1
ATOM 662 O O . GLU A 1 85 ? -4.464 -4.616 13.567 1.00 90.44 85 GLU A O 1
ATOM 667 N N . LYS A 1 86 ? -5.863 -5.788 14.885 1.00 89.62 86 LYS A N 1
ATOM 668 C CA . LYS A 1 86 ? -5.425 -7.107 14.411 1.00 89.62 86 LYS A CA 1
ATOM 669 C C . LYS A 1 86 ? -5.696 -7.298 12.924 1.00 89.62 86 LYS A C 1
ATOM 671 O O . LYS A 1 86 ? -4.836 -7.826 12.227 1.00 89.62 86 LYS A O 1
ATOM 676 N N . ALA A 1 87 ? -6.854 -6.854 12.438 1.00 89.56 87 ALA A N 1
ATOM 677 C CA . ALA A 1 87 ? -7.208 -6.943 11.027 1.00 89.56 87 ALA A CA 1
ATOM 678 C C . ALA A 1 87 ? -6.237 -6.142 10.150 1.00 89.56 87 ALA A C 1
ATOM 680 O O . ALA A 1 87 ? -5.806 -6.643 9.111 1.00 89.56 87 ALA A O 1
ATOM 681 N N . LEU A 1 88 ? -5.842 -4.937 10.578 1.00 88.69 88 LEU A N 1
ATOM 682 C CA . LEU A 1 88 ? -4.859 -4.132 9.855 1.00 88.69 88 LEU A CA 1
ATOM 683 C C . LEU A 1 88 ? -3.476 -4.794 9.850 1.00 88.69 88 LEU A C 1
ATOM 685 O O . LEU A 1 88 ? -2.869 -4.910 8.791 1.00 88.69 88 LEU A O 1
ATOM 689 N N . ILE A 1 89 ? -2.998 -5.260 11.008 1.00 87.81 89 ILE A N 1
ATOM 690 C CA . ILE A 1 89 ? -1.697 -5.941 11.120 1.00 87.81 89 ILE A CA 1
ATOM 691 C C . ILE A 1 89 ? -1.669 -7.201 10.246 1.00 87.81 89 ILE A C 1
ATOM 693 O O . ILE A 1 89 ? -0.691 -7.438 9.546 1.00 87.81 89 ILE A O 1
ATOM 697 N N . GLN A 1 90 ? -2.749 -7.985 10.249 1.00 85.25 90 GLN A N 1
ATOM 698 C CA . GLN A 1 90 ? -2.858 -9.195 9.439 1.00 85.25 90 GLN A CA 1
ATOM 699 C C . GLN A 1 90 ? -2.872 -8.885 7.937 1.00 85.25 90 GLN A C 1
ATOM 701 O O . GLN A 1 90 ? -2.235 -9.595 7.167 1.00 85.25 90 GLN A O 1
ATOM 706 N N . THR A 1 91 ? -3.584 -7.834 7.525 1.00 81.31 91 THR A N 1
ATOM 707 C CA . THR A 1 91 ? -3.695 -7.442 6.108 1.00 81.31 91 THR A CA 1
ATOM 708 C C . THR A 1 91 ? -2.389 -6.846 5.580 1.00 81.31 91 THR A C 1
ATOM 710 O O . THR A 1 91 ? -2.040 -7.049 4.423 1.00 81.31 91 THR A O 1
ATOM 713 N N . ALA A 1 92 ? -1.645 -6.141 6.431 1.00 78.44 92 ALA A N 1
ATOM 714 C CA . ALA A 1 92 ? -0.379 -5.520 6.064 1.00 78.44 92 ALA A CA 1
ATOM 715 C C . ALA A 1 92 ? 0.802 -6.504 5.938 1.00 78.44 92 ALA A C 1
ATOM 717 O O . ALA A 1 92 ? 1.861 -6.069 5.492 1.00 78.44 92 ALA A O 1
ATOM 718 N N . GLU A 1 93 ? 0.610 -7.781 6.304 1.00 67.25 93 GLU A N 1
ATOM 719 C CA . GLU A 1 93 ? 1.618 -8.850 6.395 1.00 67.25 93 GLU A CA 1
ATOM 720 C C . GLU A 1 93 ? 2.901 -8.476 7.177 1.00 67.25 93 GLU A C 1
ATOM 722 O O . GLU A 1 93 ? 3.288 -7.320 7.364 1.00 67.25 93 GLU A O 1
ATOM 727 N N . GLU A 1 94 ? 3.618 -9.481 7.685 1.00 68.25 94 GLU A N 1
ATOM 728 C CA . GLU A 1 94 ? 4.950 -9.239 8.240 1.00 68.25 94 GLU A CA 1
ATOM 729 C C . GLU A 1 94 ? 5.933 -8.950 7.095 1.00 68.25 94 GLU A C 1
ATOM 731 O O . GLU A 1 94 ? 6.401 -9.860 6.423 1.00 68.25 94 GLU A O 1
ATOM 736 N N . ARG A 1 95 ? 6.268 -7.664 6.915 1.00 78.94 95 ARG A N 1
ATOM 737 C CA . ARG A 1 95 ? 7.349 -7.133 6.056 1.00 78.94 95 ARG A CA 1
ATOM 738 C C . ARG A 1 95 ? 7.205 -7.468 4.571 1.00 78.94 95 ARG A C 1
ATOM 740 O O . ARG A 1 95 ? 7.677 -8.489 4.078 1.00 78.94 95 ARG A O 1
ATOM 747 N N . GLN A 1 96 ? 6.673 -6.516 3.820 1.00 85.62 96 GLN A N 1
ATOM 748 C CA . GLN A 1 96 ? 6.549 -6.624 2.371 1.00 85.62 96 GLN A CA 1
ATOM 749 C C . GLN A 1 96 ? 7.693 -5.912 1.650 1.00 85.62 96 GLN A C 1
ATOM 751 O O . GLN A 1 96 ? 8.144 -4.845 2.067 1.00 85.62 96 GLN A O 1
ATOM 756 N N . ILE A 1 97 ? 8.149 -6.477 0.531 1.00 88.94 97 ILE A N 1
ATOM 757 C CA . ILE A 1 97 ? 9.082 -5.789 -0.364 1.00 88.94 97 ILE A CA 1
ATOM 758 C C . ILE A 1 97 ? 8.278 -4.984 -1.382 1.00 88.94 97 ILE A C 1
ATOM 760 O O . ILE A 1 97 ? 7.609 -5.540 -2.250 1.00 88.94 97 ILE A O 1
ATOM 764 N N . MET A 1 98 ? 8.374 -3.661 -1.296 1.00 88.75 98 MET A N 1
ATOM 765 C CA . MET A 1 98 ? 7.915 -2.750 -2.337 1.00 88.75 98 MET A CA 1
ATOM 766 C C . MET A 1 98 ? 9.105 -2.302 -3.183 1.00 88.75 98 MET A C 1
ATOM 768 O O . MET A 1 98 ? 10.230 -2.181 -2.696 1.00 88.75 98 MET A O 1
ATOM 772 N N . TYR A 1 99 ? 8.843 -1.927 -4.426 1.00 87.94 99 TYR A N 1
ATOM 773 C CA . TYR A 1 99 ? 9.819 -1.216 -5.233 1.00 87.94 99 TYR A CA 1
ATOM 774 C C . TYR A 1 99 ? 9.337 0.205 -5.489 1.00 87.94 99 TYR A C 1
ATOM 776 O O . TYR A 1 99 ? 8.178 0.423 -5.836 1.00 87.94 99 TYR A O 1
ATOM 784 N N . SER A 1 100 ? 10.233 1.176 -5.319 1.00 88.50 100 SER A N 1
ATOM 785 C CA . SER A 1 100 ? 9.949 2.545 -5.754 1.00 88.50 100 SER A CA 1
ATOM 786 C C . SER A 1 100 ? 9.894 2.622 -7.279 1.00 88.50 100 SER A C 1
ATOM 788 O O . SER A 1 100 ? 10.522 1.800 -7.942 1.00 88.50 100 SER A O 1
ATOM 790 N N . SER A 1 101 ? 9.316 3.685 -7.823 1.00 80.19 101 SER A N 1
ATOM 791 C CA . SER A 1 101 ? 9.311 4.012 -9.255 1.00 80.19 101 SER A CA 1
ATOM 792 C C . SER A 1 101 ? 10.690 3.964 -9.921 1.00 80.19 101 SER A C 1
ATOM 794 O O . SER A 1 101 ? 10.803 3.594 -11.080 1.00 80.19 101 SER A O 1
ATOM 796 N N . TYR A 1 102 ? 11.757 4.260 -9.173 1.00 82.88 102 TYR A N 1
ATOM 797 C CA . TYR A 1 102 ? 13.152 4.155 -9.625 1.00 82.88 102 TYR A CA 1
ATOM 798 C C . TYR A 1 102 ? 13.756 2.745 -9.465 1.00 82.88 102 TYR A C 1
ATOM 800 O O . TYR A 1 102 ? 14.975 2.585 -9.387 1.00 82.88 102 TYR A O 1
ATOM 808 N N . GLY A 1 103 ? 12.925 1.723 -9.274 1.00 82.62 103 GLY A N 1
ATOM 809 C CA . GLY A 1 103 ? 13.323 0.320 -9.173 1.00 82.62 103 GLY A CA 1
ATOM 810 C C . GLY A 1 103 ? 14.102 -0.071 -7.914 1.00 82.62 103 GLY A C 1
ATOM 811 O O . GLY A 1 103 ? 14.580 -1.197 -7.824 1.00 82.62 103 GLY A O 1
ATOM 812 N N . SER A 1 104 ? 14.261 0.824 -6.933 1.00 88.19 104 SER A N 1
ATOM 813 C CA . SER A 1 104 ? 14.941 0.491 -5.674 1.00 88.19 104 SER A CA 1
ATOM 814 C C . SER A 1 104 ? 14.017 -0.284 -4.722 1.00 88.19 104 SER A C 1
ATOM 816 O O . SER A 1 104 ? 12.907 0.194 -4.478 1.00 88.19 104 SER A O 1
ATOM 818 N N . PRO A 1 105 ? 14.470 -1.416 -4.152 1.00 92.69 105 PRO A N 1
ATOM 819 C CA . PRO A 1 105 ? 13.688 -2.211 -3.209 1.00 92.69 105 PRO A CA 1
ATOM 820 C C . PRO A 1 105 ? 13.674 -1.590 -1.808 1.00 92.69 105 PRO A C 1
ATOM 822 O O . PRO A 1 105 ? 14.694 -1.118 -1.283 1.00 92.69 105 PRO A O 1
ATOM 825 N N . TYR A 1 106 ? 12.502 -1.630 -1.189 1.00 91.88 106 TYR A N 1
ATOM 826 C CA . TYR A 1 106 ? 12.236 -1.194 0.171 1.00 91.88 106 TYR A CA 1
ATOM 827 C C . TYR A 1 106 ? 11.451 -2.281 0.900 1.00 91.88 106 TYR A C 1
ATOM 829 O O . TYR A 1 106 ? 10.461 -2.786 0.388 1.00 91.88 106 TYR A O 1
ATOM 837 N N . GLU A 1 107 ? 11.889 -2.620 2.104 1.00 92.38 107 GLU A N 1
ATOM 838 C CA . GLU A 1 107 ? 11.098 -3.405 3.046 1.00 92.38 107 GLU A CA 1
ATOM 839 C C . GLU A 1 107 ? 10.159 -2.451 3.782 1.00 92.38 107 GLU A C 1
ATOM 841 O O . GLU A 1 107 ? 10.611 -1.425 4.304 1.00 92.38 107 GLU A O 1
ATOM 846 N N . VAL A 1 108 ? 8.869 -2.770 3.774 1.00 91.00 108 VAL A N 1
ATOM 847 C CA . VAL A 1 108 ? 7.800 -1.975 4.372 1.00 91.00 108 VAL A CA 1
ATOM 848 C C . VAL A 1 108 ? 7.080 -2.798 5.415 1.00 91.00 108 VAL A C 1
ATOM 850 O O . VAL A 1 108 ? 6.706 -3.942 5.164 1.00 91.00 108 VAL A O 1
ATOM 853 N N . HIS A 1 109 ? 6.825 -2.189 6.563 1.00 90.12 109 HIS A N 1
ATOM 854 C CA . HIS A 1 109 ? 5.981 -2.764 7.601 1.00 90.12 109 HIS A CA 1
ATOM 855 C C . HIS A 1 109 ? 5.263 -1.664 8.382 1.00 90.12 109 HIS A C 1
ATOM 857 O O . HIS A 1 109 ? 5.643 -0.489 8.334 1.00 90.12 109 HIS A O 1
ATOM 863 N N . LEU A 1 110 ? 4.208 -2.054 9.094 1.00 90.19 110 LEU A N 1
ATOM 864 C CA . LEU A 1 110 ? 3.495 -1.180 10.019 1.00 90.19 110 LEU A CA 1
ATOM 865 C C . LEU A 1 110 ? 4.073 -1.302 11.433 1.00 90.19 110 LEU A C 1
ATOM 867 O O . LEU A 1 110 ? 4.321 -2.396 11.933 1.00 90.19 110 LEU A O 1
ATOM 871 N N . GLU A 1 111 ? 4.236 -0.164 12.093 1.00 89.12 111 GLU A N 1
ATOM 872 C CA . GLU A 1 111 ? 4.575 -0.016 13.505 1.00 89.12 111 GLU A CA 1
ATOM 873 C C . GLU A 1 111 ? 3.506 0.838 14.201 1.00 89.12 111 GLU A C 1
ATOM 875 O O . GLU A 1 111 ? 2.773 1.594 13.561 1.00 89.12 111 GLU A O 1
ATOM 880 N N . HIS A 1 112 ? 3.429 0.742 15.530 1.00 88.44 112 HIS A N 1
ATOM 881 C CA . HIS A 1 112 ? 2.591 1.613 16.368 1.00 88.44 112 HIS A CA 1
ATOM 882 C C . HIS A 1 112 ? 1.117 1.715 15.928 1.00 88.44 112 HIS A C 1
ATOM 884 O O . HIS A 1 112 ? 0.538 2.801 15.945 1.00 88.44 112 HIS A O 1
ATOM 890 N N . VAL A 1 113 ? 0.513 0.587 15.544 1.00 90.88 113 VAL A N 1
ATOM 891 C CA . VAL A 1 113 ? -0.914 0.516 15.204 1.00 90.88 113 VAL A CA 1
ATOM 892 C C . VAL A 1 113 ? -1.755 0.732 16.463 1.00 90.88 113 VAL A C 1
ATOM 894 O O . VAL A 1 113 ? -1.544 0.055 17.469 1.00 90.88 113 VAL A O 1
ATOM 897 N N . LYS A 1 114 ? -2.698 1.672 16.407 1.00 91.94 114 LYS A N 1
ATOM 898 C CA . LYS A 1 114 ? -3.624 1.981 17.496 1.00 91.94 114 LYS A CA 1
ATOM 899 C C . LYS A 1 114 ? -4.993 2.367 16.952 1.00 91.94 114 LYS A C 1
ATOM 901 O O . LYS A 1 114 ? -5.093 3.315 16.176 1.00 91.94 114 LYS A O 1
ATOM 906 N N . ALA A 1 115 ? -6.036 1.685 17.408 1.00 90.06 115 ALA A N 1
ATOM 907 C CA . ALA A 1 115 ? -7.421 1.998 17.102 1.00 90.06 115 ALA A CA 1
ATOM 908 C C . ALA A 1 115 ? -8.064 2.833 18.217 1.00 90.06 115 ALA A C 1
ATOM 910 O O . ALA A 1 115 ? -7.907 2.574 19.412 1.00 90.06 115 ALA A O 1
ATOM 911 N N . THR A 1 116 ? -8.841 3.829 17.819 1.00 88.19 116 THR A N 1
ATOM 912 C CA . THR A 1 116 ? -9.666 4.661 18.689 1.00 88.19 116 THR A CA 1
ATOM 913 C C . THR A 1 116 ? -11.049 4.841 18.069 1.00 88.19 116 THR A C 1
ATOM 915 O O . THR A 1 116 ? -11.189 4.791 16.849 1.00 88.19 116 THR A O 1
ATOM 918 N N . PRO A 1 117 ? -12.102 5.058 18.868 1.00 85.44 117 PRO A N 1
ATOM 919 C CA . PRO A 1 117 ? -13.383 5.491 18.320 1.00 85.44 117 PRO A CA 1
ATOM 920 C C 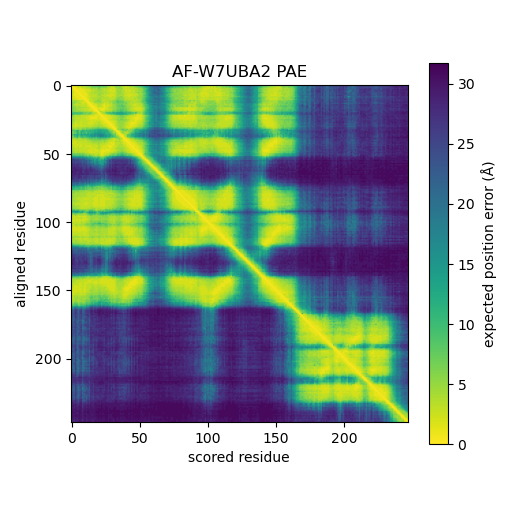. PRO A 1 117 ? -13.184 6.796 17.542 1.00 85.44 117 PRO A C 1
ATOM 922 O O . PRO A 1 117 ? -12.523 7.704 18.051 1.00 85.44 117 PRO A O 1
ATOM 925 N N . ALA A 1 118 ? -13.741 6.901 16.336 1.00 81.06 118 ALA A N 1
ATOM 926 C CA . ALA A 1 118 ? -13.710 8.160 15.602 1.00 81.06 118 ALA A CA 1
ATOM 927 C C . ALA A 1 118 ? -14.470 9.232 16.407 1.00 81.06 118 ALA A C 1
ATOM 929 O O . ALA A 1 118 ? -15.609 9.015 16.827 1.00 81.06 118 ALA A O 1
ATOM 930 N N . GLY A 1 119 ? -13.831 10.375 16.671 1.00 65.94 119 GLY A N 1
ATOM 931 C CA . GLY A 1 119 ? -14.479 11.493 17.365 1.00 65.94 119 GLY A CA 1
ATOM 932 C C . GLY A 1 119 ? -15.564 12.161 16.507 1.00 65.94 119 GLY A C 1
ATOM 933 O O . GLY A 1 119 ? -15.493 12.124 15.282 1.00 65.94 119 GLY A O 1
ATOM 934 N N . GLU A 1 120 ? -16.529 12.845 17.138 1.00 51.34 120 GLU A N 1
ATOM 935 C CA . GLU A 1 120 ? -17.670 13.551 16.499 1.00 51.34 120 GLU A CA 1
ATOM 936 C C . GLU A 1 120 ? -17.275 14.753 15.587 1.00 51.34 120 GLU A C 1
ATOM 938 O O . GLU A 1 120 ? -18.097 15.614 15.284 1.00 51.34 120 GLU A O 1
ATOM 943 N N . GLY A 1 121 ? -16.013 14.870 15.157 1.00 43.94 121 GLY A N 1
ATOM 944 C CA . GLY A 1 121 ? -15.434 16.120 14.647 1.00 43.94 121 GLY A CA 1
ATOM 945 C C . GLY A 1 121 ? -15.179 16.242 13.141 1.00 43.94 121 GLY A C 1
ATOM 946 O O . GLY A 1 121 ? -14.806 17.332 12.706 1.00 43.94 121 GLY A O 1
ATOM 947 N N . ARG A 1 122 ? -15.336 15.195 12.317 1.00 45.22 122 ARG A N 1
ATOM 948 C CA . ARG A 1 122 ? -14.981 15.277 10.883 1.00 45.22 122 ARG A CA 1
ATOM 949 C C . ARG A 1 122 ? -16.224 15.345 10.005 1.00 45.22 122 ARG A C 1
ATOM 951 O O . ARG A 1 122 ? -16.649 14.334 9.485 1.00 45.22 122 ARG A O 1
ATOM 958 N N . GLN A 1 123 ? -16.777 16.531 9.754 1.00 44.66 123 GLN A N 1
ATOM 959 C CA . GLN A 1 123 ? -17.742 16.683 8.658 1.00 44.66 123 GLN A CA 1
ATOM 960 C C . GLN A 1 123 ? -17.088 16.252 7.341 1.00 44.66 123 GLN A C 1
ATOM 962 O O . GLN A 1 123 ? -16.090 16.829 6.904 1.00 44.66 123 GLN A O 1
ATOM 967 N N . GLU A 1 124 ? -17.642 15.213 6.731 1.00 45.34 124 GLU A N 1
ATOM 968 C CA . GLU A 1 124 ? -17.245 14.721 5.423 1.00 45.34 124 GLU A CA 1
ATOM 969 C C . GLU A 1 124 ? -17.432 15.854 4.401 1.00 45.34 124 GLU A C 1
ATOM 971 O O . GLU A 1 124 ? -18.553 16.264 4.093 1.00 45.34 124 GLU A O 1
ATOM 976 N N . LYS A 1 125 ? -16.339 16.424 3.877 1.00 42.62 125 LYS A N 1
ATOM 977 C CA . LYS A 1 125 ? -16.423 17.306 2.707 1.00 42.62 125 LYS A CA 1
ATOM 978 C C . LYS A 1 125 ? -16.542 16.431 1.466 1.00 42.62 125 LYS A C 1
ATOM 980 O O . LYS A 1 125 ? -15.584 16.277 0.713 1.00 42.62 125 LYS A O 1
ATOM 985 N N . VAL A 1 126 ? -17.729 15.868 1.255 1.00 40.44 126 VAL A N 1
ATOM 986 C CA . VAL A 1 126 ? -18.091 15.238 -0.015 1.00 40.44 126 VAL A CA 1
ATOM 987 C C . VAL A 1 126 ? -18.180 16.348 -1.062 1.00 40.44 126 VAL A C 1
ATOM 989 O O . VAL A 1 126 ? -19.148 17.105 -1.139 1.00 40.44 126 VAL A O 1
ATOM 992 N N . ALA A 1 127 ? -17.119 16.501 -1.849 1.00 38.16 127 ALA A N 1
ATOM 993 C CA . ALA A 1 127 ? -17.117 17.379 -3.005 1.00 38.16 127 ALA A CA 1
ATOM 994 C C . ALA A 1 127 ? -17.961 16.736 -4.115 1.00 38.16 127 ALA A C 1
ATOM 996 O O . ALA A 1 127 ? -17.440 15.988 -4.935 1.00 38.16 127 ALA A O 1
ATOM 997 N N . GLY A 1 128 ? -19.265 17.027 -4.152 1.00 35.25 128 GLY A N 1
ATOM 998 C CA . GLY A 1 128 ? -20.077 16.688 -5.321 1.00 35.25 128 GLY A CA 1
ATOM 999 C C . GLY A 1 128 ? -21.566 16.482 -5.079 1.00 35.25 128 GLY A C 1
ATOM 1000 O O . GLY A 1 128 ? -22.017 15.369 -4.867 1.00 35.25 128 GLY A O 1
ATOM 1001 N N . THR A 1 129 ? -22.325 17.554 -5.309 1.00 38.44 129 THR A N 1
ATOM 1002 C CA . THR A 1 129 ? -23.702 17.569 -5.842 1.00 38.44 129 THR A CA 1
ATOM 1003 C C . THR A 1 129 ? -24.872 17.005 -5.015 1.00 38.44 129 THR A C 1
ATOM 1005 O O . THR A 1 129 ? -25.120 15.811 -4.981 1.00 38.44 129 THR A O 1
ATOM 1008 N N . ARG A 1 130 ? -25.730 17.970 -4.632 1.00 38.97 130 ARG A N 1
ATOM 1009 C CA . ARG A 1 130 ? -27.192 17.932 -4.387 1.00 38.97 130 ARG A CA 1
ATOM 1010 C C . ARG A 1 130 ? -27.653 17.780 -2.929 1.00 38.97 130 ARG A C 1
ATOM 1012 O O . ARG A 1 130 ? -27.530 16.746 -2.305 1.00 38.97 130 ARG A O 1
ATOM 1019 N N . LYS A 1 131 ? -28.239 18.894 -2.462 1.00 38.50 131 LYS A N 1
ATOM 1020 C CA . LYS A 1 131 ? -29.293 19.066 -1.447 1.00 38.50 131 LYS A CA 1
ATOM 1021 C C . LYS A 1 131 ? -29.712 17.816 -0.650 1.00 38.50 131 LYS A C 1
ATOM 1023 O O . LYS A 1 131 ? -30.406 16.968 -1.193 1.00 38.50 131 LYS A O 1
ATOM 1028 N N . GLY A 1 132 ? -29.524 17.915 0.668 1.00 37.72 132 GLY A N 1
ATOM 1029 C CA . GLY A 1 132 ? -30.481 17.425 1.666 1.00 37.72 132 GLY A CA 1
ATOM 1030 C C . GLY A 1 132 ? -30.075 16.148 2.400 1.00 37.72 132 GLY A C 1
ATOM 1031 O O . GLY A 1 132 ? -30.157 15.067 1.847 1.00 37.72 132 GLY A O 1
ATOM 1032 N N . GLU A 1 133 ? -29.720 16.295 3.679 1.00 36.53 133 GLU A N 1
ATOM 1033 C CA . GLU A 1 133 ? -29.931 15.294 4.747 1.00 36.53 133 GLU A CA 1
ATOM 1034 C C . GLU A 1 133 ? -29.141 13.965 4.806 1.00 36.53 133 GLU A C 1
ATOM 1036 O O . GLU A 1 133 ? -29.437 13.171 5.696 1.00 36.53 133 GLU A O 1
ATOM 1041 N N . GLU A 1 134 ? -28.081 13.726 4.023 1.00 39.56 134 GLU A N 1
ATOM 1042 C CA . GLU A 1 134 ? -27.359 12.427 4.103 1.00 39.56 134 GLU A CA 1
ATOM 1043 C C . GLU A 1 134 ? -25.969 12.399 4.776 1.00 39.56 134 GLU A C 1
ATOM 1045 O O . GLU A 1 134 ? -25.512 11.327 5.160 1.00 39.56 134 GLU A O 1
ATOM 1050 N N . SER A 1 135 ? -25.296 13.520 5.048 1.00 40.94 135 SER A N 1
ATOM 1051 C CA . SER A 1 135 ? -23.866 13.482 5.436 1.00 40.94 135 SER A CA 1
ATOM 1052 C C . SER A 1 135 ? -23.553 13.408 6.944 1.00 40.94 135 SER A C 1
ATOM 1054 O O . SER A 1 135 ? -22.404 13.589 7.338 1.00 40.94 135 SER A O 1
ATOM 1056 N N . ALA A 1 136 ? -24.546 13.194 7.814 1.00 40.56 136 ALA A N 1
ATOM 1057 C CA . ALA A 1 136 ? -24.335 13.104 9.271 1.00 40.56 136 ALA A CA 1
ATOM 1058 C C . ALA A 1 136 ? -24.549 11.690 9.844 1.00 40.56 136 ALA A C 1
ATOM 1060 O O . ALA A 1 136 ? -24.271 11.451 11.015 1.00 40.56 136 ALA A O 1
ATOM 1061 N N . ILE A 1 137 ? -25.059 10.753 9.036 1.00 41.97 137 ILE A N 1
ATOM 1062 C CA . ILE A 1 137 ? -25.587 9.467 9.517 1.00 41.97 137 ILE A CA 1
ATOM 1063 C C . ILE A 1 137 ? -24.539 8.336 9.474 1.00 41.97 137 ILE A C 1
ATOM 1065 O O . ILE A 1 137 ? -24.704 7.344 10.179 1.00 41.97 137 ILE A O 1
ATOM 1069 N N . GLU A 1 138 ? -23.440 8.466 8.724 1.00 50.41 138 GLU A N 1
ATOM 1070 C CA . GLU A 1 138 ? -22.483 7.355 8.533 1.00 50.41 138 GLU A CA 1
ATOM 1071 C C . GLU A 1 138 ? -21.250 7.364 9.452 1.00 50.41 138 GLU A C 1
ATOM 1073 O O . GLU A 1 138 ? -20.452 6.429 9.413 1.00 50.41 138 GLU A O 1
ATOM 1078 N N . GLN A 1 139 ? -21.084 8.372 10.313 1.00 51.53 139 GLN A N 1
ATOM 1079 C CA . GLN A 1 139 ? -19.937 8.411 11.237 1.00 51.53 139 GLN A CA 1
ATOM 1080 C C . GLN A 1 139 ? -20.151 7.608 12.520 1.00 51.53 139 GLN A C 1
ATOM 1082 O O . GLN A 1 139 ? -19.207 7.340 13.266 1.00 51.53 139 GLN A O 1
ATOM 1087 N N . GLU A 1 140 ? -21.395 7.209 12.783 1.00 58.84 140 GLU A N 1
ATOM 1088 C CA . GLU A 1 140 ? -21.762 6.482 13.988 1.00 58.84 140 GLU A CA 1
ATOM 1089 C C . GLU A 1 140 ? -21.199 5.051 13.944 1.00 58.84 140 GLU A C 1
ATOM 1091 O O . GLU A 1 140 ? -21.691 4.181 13.226 1.00 58.84 140 GLU A O 1
ATOM 1096 N N . GLY A 1 141 ? -20.157 4.802 14.742 1.00 72.38 141 GLY A N 1
ATOM 1097 C CA . GLY A 1 141 ? -19.497 3.499 14.828 1.00 72.38 141 GLY A CA 1
ATOM 1098 C C . GLY A 1 141 ? -18.285 3.329 13.910 1.00 72.38 141 GLY A C 1
ATOM 1099 O O . GLY A 1 141 ? -17.885 2.192 13.671 1.00 72.38 141 GLY A O 1
ATOM 1100 N N . LEU A 1 142 ? -17.691 4.418 13.407 1.00 84.19 142 LEU A N 1
ATOM 1101 C CA . LEU A 1 142 ? -16.380 4.368 12.753 1.00 84.19 142 LEU A CA 1
ATOM 1102 C C . LEU A 1 142 ? -15.247 4.224 13.774 1.00 84.19 142 LEU A C 1
ATOM 1104 O O . LEU A 1 142 ? -15.255 4.830 14.847 1.00 84.19 142 LEU A O 1
ATOM 1108 N N . ILE A 1 143 ? -14.246 3.439 13.399 1.00 88.44 143 ILE A N 1
ATOM 1109 C CA . ILE A 1 143 ? -12.999 3.264 14.134 1.00 88.44 143 ILE A CA 1
ATOM 1110 C C . ILE A 1 143 ? -11.918 4.027 13.375 1.00 88.44 143 ILE A C 1
ATOM 1112 O O . ILE A 1 143 ? -11.712 3.806 12.182 1.00 88.44 143 ILE A O 1
ATOM 1116 N N . GLU A 1 144 ? -11.235 4.927 14.065 1.00 91.56 144 GLU A N 1
ATOM 1117 C CA . GLU A 1 144 ? -10.031 5.584 13.577 1.00 91.56 144 GLU A CA 1
ATOM 1118 C C . GLU A 1 144 ? -8.819 4.729 13.953 1.00 91.56 144 GLU A C 1
ATOM 1120 O O . GLU A 1 144 ? -8.661 4.352 15.111 1.00 91.56 144 GLU A O 1
ATOM 1125 N N . ILE A 1 145 ? -7.966 4.400 12.987 1.00 91.19 145 ILE A N 1
ATOM 1126 C CA . ILE A 1 145 ? -6.720 3.673 13.222 1.00 91.19 145 ILE A CA 1
ATOM 1127 C C . ILE A 1 145 ? -5.551 4.570 12.838 1.00 91.19 145 ILE A C 1
ATOM 1129 O O . ILE A 1 145 ? -5.445 5.029 11.700 1.00 91.19 145 ILE A O 1
ATOM 1133 N N . HIS A 1 146 ? -4.645 4.769 13.787 1.00 91.94 146 HIS A N 1
ATOM 1134 C CA . HIS A 1 146 ? -3.365 5.429 13.588 1.00 91.94 146 HIS A CA 1
ATOM 1135 C C . HIS A 1 146 ? -2.267 4.377 13.484 1.00 91.94 146 HIS A C 1
ATOM 1137 O O . HIS A 1 146 ? -2.193 3.479 14.319 1.00 91.94 146 HIS A O 1
ATOM 1143 N N . ALA A 1 147 ? -1.400 4.496 12.486 1.00 91.88 147 ALA A N 1
ATOM 1144 C CA . ALA A 1 147 ? -0.243 3.629 12.323 1.00 91.88 147 ALA A CA 1
ATOM 1145 C C . ALA A 1 147 ? 0.956 4.406 11.771 1.00 91.88 147 ALA A C 1
ATOM 1147 O O . ALA A 1 147 ? 0.814 5.447 11.124 1.00 91.88 147 ALA A O 1
ATOM 1148 N N . LEU A 1 148 ? 2.152 3.874 12.005 1.00 90.94 148 LEU A N 1
ATOM 1149 C CA . LEU A 1 148 ? 3.392 4.346 11.407 1.00 90.94 148 LEU A CA 1
ATOM 1150 C C . LEU A 1 148 ? 3.867 3.313 10.388 1.00 90.94 148 LEU A C 1
ATOM 1152 O O . LEU A 1 148 ? 4.335 2.245 10.764 1.00 90.94 148 LEU A O 1
ATOM 1156 N N . ALA A 1 149 ? 3.783 3.621 9.100 1.00 90.19 149 ALA A N 1
ATOM 1157 C CA . ALA A 1 149 ? 4.410 2.788 8.087 1.00 90.19 149 ALA A CA 1
ATOM 1158 C C . 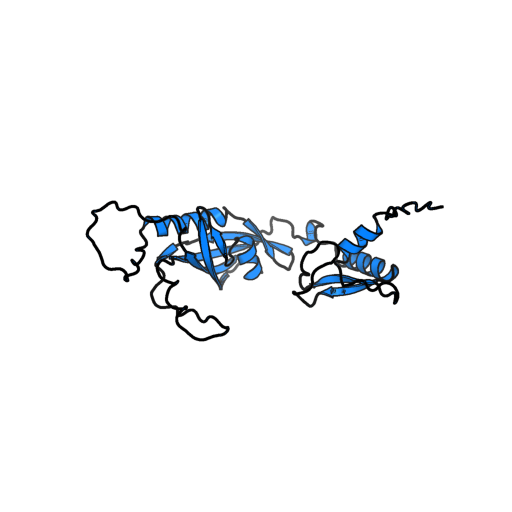ALA A 1 149 ? 5.885 3.172 7.939 1.00 90.19 149 ALA A C 1
ATOM 1160 O O . ALA A 1 149 ? 6.227 4.346 7.759 1.00 90.19 149 ALA A O 1
ATOM 1161 N N . VAL A 1 150 ? 6.761 2.177 8.009 1.00 90.25 150 VAL A N 1
ATOM 1162 C CA . VAL A 1 150 ? 8.210 2.347 7.921 1.00 90.25 150 VAL A CA 1
ATOM 1163 C C . VAL A 1 150 ? 8.694 1.686 6.643 1.00 90.25 150 VAL A C 1
ATOM 1165 O O . VAL A 1 150 ? 8.442 0.508 6.430 1.00 90.25 150 VAL A O 1
ATOM 1168 N N . ALA A 1 151 ? 9.406 2.434 5.800 1.00 91.06 151 ALA A N 1
ATOM 1169 C CA . ALA A 1 151 ? 10.031 1.914 4.589 1.00 91.06 151 ALA A CA 1
ATOM 1170 C C . ALA A 1 151 ? 11.556 2.027 4.684 1.00 91.06 151 ALA A C 1
ATOM 1172 O O . ALA A 1 151 ? 12.114 3.129 4.747 1.00 91.06 151 ALA A O 1
ATOM 1173 N N . LYS A 1 152 ? 12.249 0.887 4.662 1.00 91.56 152 LYS A N 1
ATOM 1174 C CA . LYS A 1 152 ? 13.710 0.793 4.754 1.00 91.56 152 LYS A CA 1
ATOM 1175 C C . LYS A 1 152 ? 14.290 0.255 3.454 1.00 91.56 152 LYS A C 1
ATOM 1177 O O . LYS A 1 152 ? 13.904 -0.815 2.995 1.00 91.56 152 LYS A O 1
ATOM 1182 N N . ARG A 1 153 ? 15.259 0.962 2.866 1.00 90.56 153 ARG A N 1
ATOM 1183 C CA . ARG A 1 153 ? 15.916 0.484 1.638 1.00 90.56 153 ARG A CA 1
ATOM 1184 C C . ARG A 1 153 ? 16.678 -0.825 1.886 1.00 90.56 153 ARG A C 1
ATOM 1186 O O . ARG A 1 153 ? 17.497 -0.895 2.805 1.00 90.56 153 ARG A O 1
ATOM 1193 N N . ARG A 1 154 ? 16.472 -1.822 1.022 1.00 91.38 154 ARG A N 1
ATOM 1194 C CA . ARG A 1 154 ? 17.171 -3.119 1.043 1.00 91.38 154 ARG A CA 1
ATOM 1195 C C . ARG A 1 154 ? 18.246 -3.167 -0.034 1.00 91.38 154 ARG A C 1
ATOM 1197 O O . ARG A 1 154 ? 17.986 -3.529 -1.168 1.00 91.38 154 ARG A O 1
ATOM 1204 N N . ARG A 1 155 ? 19.470 -2.746 0.292 1.00 87.38 155 ARG A N 1
ATOM 1205 C CA . ARG A 1 155 ? 20.589 -2.751 -0.679 1.00 87.38 155 ARG A CA 1
ATOM 1206 C C . ARG A 1 155 ? 21.115 -4.151 -0.997 1.00 87.38 155 ARG A C 1
ATOM 1208 O O . ARG A 1 155 ? 21.866 -4.311 -1.947 1.00 87.38 155 ARG A O 1
ATOM 1215 N N . ASP A 1 156 ? 20.751 -5.117 -0.166 1.00 89.00 156 ASP A N 1
ATOM 1216 C CA . ASP A 1 156 ? 21.011 -6.542 -0.326 1.00 89.00 156 ASP A CA 1
ATOM 1217 C C . ASP A 1 156 ? 20.114 -7.197 -1.387 1.00 89.00 156 ASP A C 1
ATOM 1219 O O . ASP A 1 156 ? 20.452 -8.266 -1.884 1.00 89.00 156 ASP A O 1
ATOM 1223 N N . LEU A 1 157 ? 18.997 -6.558 -1.751 1.00 86.81 157 LEU A N 1
ATOM 1224 C CA . LEU A 1 157 ? 18.126 -7.014 -2.827 1.00 86.81 157 LEU A CA 1
ATOM 1225 C C . LEU A 1 157 ? 18.482 -6.302 -4.140 1.00 86.81 157 LEU A C 1
ATOM 1227 O O . LEU A 1 157 ? 18.800 -5.106 -4.125 1.00 86.81 157 LEU A O 1
ATOM 1231 N N . PRO A 1 158 ? 18.408 -7.005 -5.282 1.00 82.25 158 PRO A N 1
ATOM 1232 C CA . PRO A 1 158 ? 18.670 -6.394 -6.574 1.00 82.25 158 PRO A CA 1
ATOM 1233 C C . PRO A 1 158 ? 17.592 -5.359 -6.906 1.00 82.25 158 PRO A C 1
ATOM 1235 O O . PRO A 1 158 ? 16.433 -5.471 -6.485 1.00 82.25 158 PRO A O 1
ATOM 1238 N N . ARG A 1 159 ? 17.963 -4.333 -7.676 1.00 82.06 159 ARG A N 1
ATOM 1239 C CA . ARG A 1 159 ? 16.973 -3.398 -8.217 1.00 82.06 159 ARG A CA 1
ATOM 1240 C C . ARG A 1 159 ? 16.148 -4.097 -9.295 1.00 82.06 159 ARG A C 1
ATOM 1242 O O . ARG A 1 159 ? 16.599 -5.057 -9.917 1.00 82.06 159 ARG A O 1
ATOM 1249 N N . LEU A 1 160 ? 14.953 -3.577 -9.564 1.00 73.88 160 LEU A N 1
ATOM 1250 C CA . LEU A 1 160 ? 14.144 -4.021 -10.711 1.00 73.88 160 LEU A CA 1
ATOM 1251 C C . LEU A 1 160 ? 14.909 -3.905 -12.039 1.00 73.88 160 LEU A C 1
ATOM 1253 O O . LEU A 1 160 ? 14.777 -4.770 -12.898 1.00 73.88 160 LEU A O 1
ATOM 1257 N N . SER A 1 161 ? 15.757 -2.879 -12.168 1.00 69.19 161 SER A N 1
ATOM 1258 C CA . SER A 1 161 ? 16.655 -2.704 -13.317 1.00 69.19 161 SER A CA 1
ATOM 1259 C C . SER A 1 161 ? 17.666 -3.840 -13.470 1.00 69.19 161 SER A C 1
ATOM 1261 O O . SER A 1 161 ? 18.055 -4.167 -14.582 1.00 69.19 161 SER A O 1
ATOM 1263 N N . ASP A 1 162 ? 18.088 -4.445 -12.360 1.00 66.88 162 ASP A N 1
ATOM 1264 C CA . ASP A 1 162 ? 19.157 -5.447 -12.340 1.00 66.88 162 ASP A CA 1
ATOM 1265 C C . ASP A 1 162 ? 18.597 -6.867 -12.539 1.00 66.88 162 ASP A C 1
ATOM 1267 O O . ASP A 1 162 ? 19.333 -7.794 -12.859 1.00 66.88 162 ASP A O 1
ATOM 1271 N N . THR A 1 163 ? 17.285 -7.047 -12.342 1.00 57.59 163 THR A N 1
ATOM 1272 C CA . THR A 1 163 ? 16.580 -8.340 -12.430 1.00 57.59 163 THR A CA 1
ATOM 1273 C C . THR A 1 163 ? 15.946 -8.606 -13.794 1.00 57.59 163 THR A C 1
ATOM 1275 O O . THR A 1 163 ? 15.255 -9.608 -13.952 1.00 57.59 163 THR A O 1
ATOM 1278 N N . GLY A 1 164 ? 16.174 -7.746 -14.795 1.00 50.19 164 GLY A N 1
ATOM 1279 C CA . GLY A 1 164 ? 15.686 -7.973 -16.162 1.00 50.19 164 GLY A CA 1
ATOM 1280 C C . GLY A 1 164 ? 14.157 -8.043 -16.276 1.00 50.19 164 GLY A C 1
ATOM 1281 O O . GLY A 1 164 ? 13.633 -8.647 -17.204 1.00 50.19 164 GLY A O 1
ATOM 1282 N N . HIS A 1 165 ? 13.423 -7.486 -15.306 1.00 45.50 165 HIS A N 1
ATOM 1283 C CA . HIS A 1 165 ? 11.967 -7.283 -15.381 1.00 45.50 165 HIS A CA 1
ATOM 1284 C C . HIS A 1 165 ? 11.590 -5.818 -15.640 1.00 45.50 165 HIS A C 1
ATOM 1286 O O . HIS A 1 165 ? 10.410 -5.495 -15.749 1.00 45.50 165 HIS A O 1
ATOM 1292 N N . GLY A 1 166 ? 12.583 -4.939 -15.782 1.00 45.88 166 GLY A N 1
ATOM 1293 C CA . GLY A 1 166 ? 12.474 -3.792 -16.672 1.00 45.88 166 GLY A CA 1
ATOM 1294 C C . GLY A 1 166 ? 13.189 -4.165 -17.960 1.00 45.88 166 GLY A C 1
ATOM 1295 O O . GLY A 1 166 ? 14.406 -4.338 -17.932 1.00 45.88 166 GLY A O 1
ATOM 1296 N N . THR A 1 167 ? 12.453 -4.324 -19.058 1.00 49.53 167 THR A N 1
ATOM 1297 C CA . THR A 1 167 ? 13.040 -4.228 -20.400 1.00 49.53 167 THR A CA 1
ATOM 1298 C C . THR A 1 167 ? 13.888 -2.963 -20.408 1.00 49.53 167 THR A C 1
ATOM 1300 O O . THR A 1 167 ? 13.403 -1.905 -19.994 1.00 49.53 167 THR A O 1
ATOM 1303 N N . SER A 1 168 ? 15.179 -3.073 -20.726 1.00 54.72 168 SER A N 1
ATOM 1304 C CA . SER A 1 168 ? 16.065 -1.906 -20.686 1.00 54.72 168 SER A CA 1
ATOM 1305 C C . SER A 1 168 ? 15.477 -0.798 -21.571 1.00 54.72 168 SER A C 1
ATOM 1307 O O . SER A 1 168 ? 14.758 -1.095 -22.522 1.00 54.72 168 SER A O 1
ATOM 1309 N N . GLU A 1 169 ? 15.764 0.480 -21.303 1.00 55.91 169 GLU A N 1
ATOM 1310 C CA . GLU A 1 169 ? 15.339 1.562 -22.215 1.00 55.91 169 GLU A CA 1
ATOM 1311 C C . GLU A 1 169 ? 15.767 1.288 -23.671 1.00 55.91 169 GLU A C 1
ATOM 1313 O O . GLU A 1 169 ?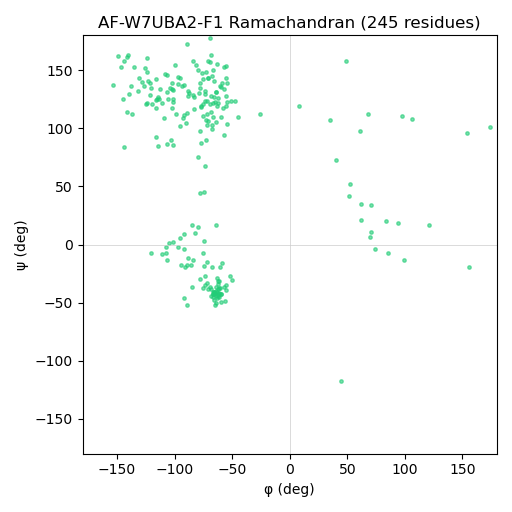 15.089 1.725 -24.595 1.00 55.91 169 GLU A O 1
ATOM 1318 N N . GLU A 1 170 ? 16.846 0.526 -23.888 1.00 56.50 170 GLU A N 1
ATOM 1319 C CA . GLU A 1 170 ? 17.265 0.055 -25.214 1.00 56.50 170 GLU A CA 1
ATOM 1320 C C . GLU A 1 170 ? 16.337 -1.019 -25.799 1.00 56.50 170 GLU A C 1
ATOM 1322 O O . GLU A 1 170 ? 16.065 -0.998 -26.996 1.00 56.50 170 GLU A O 1
ATOM 1327 N N . GLU A 1 171 ? 15.829 -1.942 -24.985 1.00 59.91 171 GLU A N 1
ATOM 1328 C CA . GLU A 1 171 ? 14.895 -2.988 -25.411 1.00 59.91 171 GLU A CA 1
ATOM 1329 C C . GLU A 1 171 ? 13.480 -2.428 -25.630 1.00 59.91 171 GLU A C 1
ATOM 1331 O O . GLU A 1 171 ? 12.823 -2.785 -26.608 1.00 59.91 171 GLU A O 1
ATOM 1336 N N . GLU A 1 172 ? 13.039 -1.478 -24.796 1.00 64.25 172 GLU A N 1
ATOM 1337 C CA . GLU A 1 172 ? 11.816 -0.702 -25.044 1.00 64.25 172 GLU A CA 1
ATOM 1338 C C . GLU A 1 172 ? 11.948 0.154 -26.306 1.00 64.25 172 GLU A C 1
ATOM 1340 O O . GLU A 1 172 ? 11.042 0.154 -27.135 1.00 64.25 172 GLU A O 1
ATOM 1345 N N . ALA A 1 173 ? 13.083 0.834 -26.505 1.00 67.69 173 ALA A N 1
ATOM 1346 C CA . ALA A 1 173 ? 13.335 1.586 -27.732 1.00 67.69 173 ALA A CA 1
ATOM 1347 C C . ALA A 1 173 ? 13.355 0.671 -28.965 1.00 67.69 173 ALA A C 1
ATOM 1349 O O . ALA A 1 173 ? 12.818 1.046 -30.007 1.00 67.69 173 ALA A O 1
ATOM 1350 N N . ALA A 1 174 ? 13.915 -0.536 -28.849 1.00 73.69 174 ALA A N 1
ATOM 1351 C CA . ALA A 1 174 ? 13.911 -1.525 -29.920 1.00 73.69 174 ALA A CA 1
ATOM 1352 C C . ALA A 1 174 ? 12.495 -2.040 -30.230 1.00 73.69 174 ALA A C 1
ATOM 1354 O O . ALA A 1 174 ? 12.136 -2.145 -31.403 1.00 73.69 174 ALA A O 1
ATOM 1355 N N . ALA A 1 175 ? 11.675 -2.315 -29.211 1.00 71.75 175 ALA A N 1
ATOM 1356 C CA . ALA A 1 175 ? 10.282 -2.730 -29.381 1.00 71.75 175 ALA A CA 1
ATOM 1357 C C . ALA A 1 175 ? 9.419 -1.609 -29.987 1.00 71.75 175 ALA A C 1
ATOM 1359 O O . ALA A 1 175 ? 8.611 -1.851 -30.887 1.00 71.75 175 ALA A O 1
ATOM 1360 N N . ASP A 1 176 ? 9.623 -0.368 -29.548 1.00 76.38 176 ASP A N 1
ATOM 1361 C CA . ASP A 1 176 ? 8.957 0.810 -30.099 1.00 76.38 176 ASP A CA 1
ATOM 1362 C C . ASP A 1 176 ? 9.354 1.055 -31.559 1.00 76.38 176 ASP A C 1
ATOM 1364 O O . ASP A 1 176 ? 8.498 1.374 -32.390 1.00 76.38 176 ASP A O 1
ATOM 1368 N N . ASP A 1 177 ? 10.634 0.899 -31.897 1.00 79.19 177 ASP A N 1
ATOM 1369 C CA . ASP A 1 177 ? 11.120 1.036 -33.268 1.00 79.19 177 ASP A CA 1
ATOM 1370 C C . ASP A 1 177 ? 10.643 -0.101 -34.175 1.00 79.19 177 ASP A C 1
ATOM 1372 O O . ASP A 1 177 ? 10.299 0.157 -35.330 1.00 79.19 177 ASP A O 1
ATOM 1376 N N . ASP A 1 178 ? 10.542 -1.333 -33.674 1.00 81.06 178 ASP A N 1
ATOM 1377 C CA . ASP A 1 178 ? 9.926 -2.442 -34.408 1.00 81.06 178 ASP A CA 1
ATOM 1378 C C . ASP A 1 178 ? 8.442 -2.160 -34.696 1.00 81.06 178 ASP A C 1
ATOM 1380 O O . ASP A 1 178 ? 7.983 -2.283 -35.833 1.00 81.06 178 ASP A O 1
ATOM 1384 N N . MET A 1 179 ? 7.696 -1.656 -33.712 1.00 81.50 179 MET A N 1
ATOM 1385 C CA . MET A 1 179 ? 6.292 -1.277 -33.898 1.00 81.50 179 MET A CA 1
ATOM 1386 C C . MET A 1 179 ? 6.121 -0.123 -34.895 1.00 81.50 179 MET A C 1
ATOM 1388 O O . MET A 1 179 ? 5.224 -0.173 -35.742 1.00 81.50 179 MET A O 1
ATOM 1392 N N . LYS A 1 180 ? 7.003 0.886 -34.871 1.00 83.75 180 LYS A N 1
ATOM 1393 C CA . LYS A 1 180 ? 7.023 1.950 -35.891 1.00 83.75 180 LYS A CA 1
ATOM 1394 C C . LYS A 1 180 ? 7.303 1.396 -37.285 1.00 83.75 180 LYS A C 1
ATOM 1396 O O . LYS A 1 180 ? 6.619 1.781 -38.232 1.00 83.75 180 LYS A O 1
ATOM 1401 N N . ARG A 1 181 ? 8.255 0.464 -37.424 1.00 83.44 181 ARG A N 1
ATOM 1402 C CA . ARG A 1 181 ? 8.548 -0.217 -38.702 1.00 83.44 181 ARG A CA 1
ATOM 1403 C C . ARG A 1 181 ? 7.353 -1.010 -39.225 1.00 83.44 181 ARG A C 1
ATOM 1405 O O . ARG A 1 181 ? 7.166 -1.086 -40.434 1.00 83.44 181 ARG A O 1
ATOM 1412 N N . ARG A 1 182 ? 6.522 -1.548 -38.331 1.00 80.94 182 ARG A N 1
ATOM 1413 C CA . ARG A 1 182 ? 5.274 -2.257 -38.657 1.00 80.94 182 ARG A CA 1
ATOM 1414 C C . ARG A 1 182 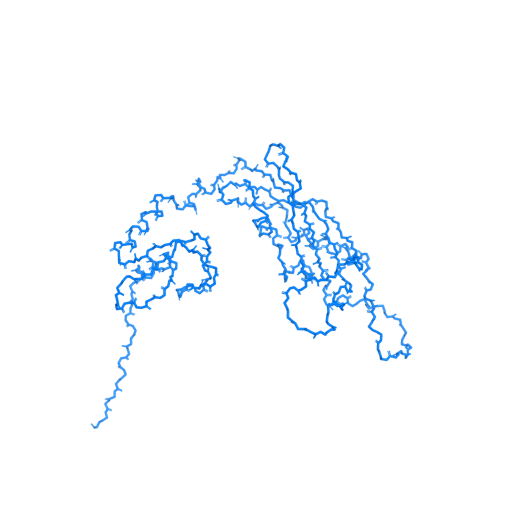? 4.077 -1.327 -38.917 1.00 80.94 182 ARG A C 1
ATOM 1416 O O . ARG A 1 182 ? 2.954 -1.811 -39.011 1.00 80.94 182 ARG A O 1
ATOM 1423 N N . GLY A 1 183 ? 4.292 -0.012 -39.029 1.00 84.38 183 GLY A N 1
ATOM 1424 C CA . GLY A 1 183 ? 3.245 0.958 -39.371 1.00 84.38 183 GLY A CA 1
ATOM 1425 C C . GLY A 1 183 ? 2.399 1.427 -38.184 1.00 84.38 183 GLY A C 1
ATOM 1426 O O . GLY A 1 183 ? 1.286 1.921 -38.372 1.00 84.38 183 GLY A O 1
ATOM 1427 N N . PHE A 1 184 ? 2.890 1.285 -36.950 1.00 86.81 184 PHE A N 1
ATOM 1428 C CA . PHE A 1 184 ? 2.198 1.774 -35.758 1.00 86.81 184 PHE A CA 1
ATOM 1429 C C . PHE A 1 184 ? 2.806 3.079 -35.244 1.00 86.81 184 PHE A C 1
ATOM 1431 O O . PHE A 1 184 ? 4.016 3.252 -35.135 1.00 86.81 184 PHE A O 1
ATOM 1438 N N . ARG A 1 185 ? 1.943 4.005 -34.833 1.00 87.25 185 ARG A N 1
ATOM 1439 C CA . ARG A 1 185 ? 2.326 5.161 -34.032 1.00 87.25 185 ARG A CA 1
ATOM 1440 C C . ARG A 1 185 ? 2.384 4.735 -32.574 1.00 87.25 185 ARG A C 1
ATOM 1442 O O . ARG A 1 185 ? 1.341 4.423 -32.004 1.00 87.25 185 ARG A O 1
ATOM 1449 N N . VAL A 1 186 ? 3.568 4.803 -31.976 1.00 88.75 186 VAL A N 1
ATOM 1450 C CA . VAL A 1 186 ? 3.780 4.543 -30.547 1.00 88.75 186 VAL A CA 1
ATOM 1451 C C . VAL A 1 186 ? 3.942 5.862 -29.793 1.00 88.75 186 VAL A C 1
ATOM 1453 O O . VAL A 1 186 ? 4.637 6.767 -30.260 1.00 88.75 186 VAL A O 1
ATOM 1456 N N . VAL A 1 187 ? 3.261 6.003 -28.657 1.00 87.19 187 VAL A N 1
ATOM 1457 C CA . VAL A 1 187 ? 3.379 7.146 -27.739 1.00 87.19 187 VAL A CA 1
ATOM 1458 C C . VAL A 1 187 ? 3.312 6.663 -26.294 1.00 87.19 187 VAL A C 1
ATOM 1460 O O . VAL A 1 187 ? 2.774 5.593 -26.017 1.00 87.19 187 VAL A O 1
ATOM 1463 N N . LYS A 1 188 ? 3.783 7.485 -25.355 1.00 87.25 188 LYS A N 1
ATOM 1464 C CA . LYS A 1 188 ? 3.512 7.268 -23.930 1.00 87.25 188 LYS A CA 1
ATOM 1465 C C . LYS A 1 188 ? 2.094 7.728 -23.593 1.00 87.25 188 LYS A C 1
ATOM 1467 O O . LYS A 1 188 ? 1.661 8.802 -24.017 1.00 87.25 188 LYS A O 1
ATOM 1472 N N . ALA A 1 189 ? 1.356 6.920 -22.843 1.00 83.88 189 ALA A N 1
ATOM 1473 C CA . ALA A 1 189 ? 0.001 7.236 -22.423 1.00 83.88 189 ALA A CA 1
ATOM 1474 C C . ALA A 1 189 ? 0.005 8.443 -21.472 1.00 83.88 189 ALA A C 1
ATOM 1476 O O . ALA A 1 189 ? 0.695 8.453 -20.451 1.00 83.88 189 ALA A O 1
ATOM 1477 N N . HIS A 1 190 ? -0.800 9.456 -21.796 1.00 78.12 190 HIS A N 1
ATOM 1478 C CA . HIS A 1 190 ? -0.980 10.656 -20.968 1.00 78.12 190 HIS A CA 1
ATOM 1479 C C . HIS A 1 190 ? -2.349 10.706 -20.269 1.00 78.12 190 HIS A C 1
ATOM 1481 O O . HIS A 1 190 ? -2.626 11.636 -19.516 1.00 78.12 190 HIS A O 1
ATOM 1487 N N . PHE A 1 191 ? -3.217 9.721 -20.512 1.00 72.88 191 PHE A N 1
ATOM 1488 C CA . PHE A 1 191 ? -4.605 9.695 -20.052 1.00 72.88 191 PHE A CA 1
ATOM 1489 C C . PHE A 1 191 ? -4.906 8.395 -19.297 1.00 72.88 191 PHE A C 1
ATOM 1491 O O . PHE A 1 191 ? -4.519 7.322 -19.741 1.00 72.88 191 PHE A O 1
ATOM 1498 N N . LYS A 1 192 ? -5.614 8.505 -18.163 1.00 59.06 192 LYS A N 1
ATOM 1499 C CA . LYS A 1 192 ? -6.003 7.375 -17.292 1.00 59.06 192 LYS A CA 1
ATOM 1500 C C . LYS A 1 192 ? -7.331 6.707 -17.667 1.00 59.06 192 LYS A C 1
ATOM 1502 O O . LYS A 1 192 ? -7.671 5.686 -17.099 1.00 59.06 192 LYS A O 1
ATOM 1507 N N . SER A 1 193 ? -8.121 7.304 -18.558 1.00 60.97 193 SER A N 1
ATOM 1508 C CA . SER A 1 193 ? -9.536 6.939 -18.746 1.00 60.97 193 SER A CA 1
ATOM 1509 C C . SER A 1 193 ? -9.818 6.054 -19.961 1.00 60.97 193 SER A C 1
ATOM 1511 O O . SER A 1 193 ? -10.975 5.772 -20.265 1.00 60.97 193 SER A O 1
ATOM 1513 N N . SER A 1 194 ? -8.788 5.659 -20.708 1.00 76.06 194 SER A N 1
ATOM 1514 C CA . SER A 1 194 ? -8.957 4.828 -21.901 1.00 76.06 194 SER A CA 1
ATOM 1515 C C . SER A 1 194 ? -8.494 3.404 -21.622 1.00 76.06 194 SER A C 1
ATOM 1517 O O . SER A 1 194 ? -7.553 3.188 -20.862 1.00 76.06 194 SER A O 1
ATOM 1519 N N . HIS A 1 195 ? -9.179 2.450 -22.244 1.00 85.94 195 HIS A N 1
ATOM 1520 C CA . HIS A 1 195 ? -8.941 1.024 -22.064 1.00 85.94 195 HIS A CA 1
ATOM 1521 C C . HIS A 1 195 ? -8.287 0.448 -23.315 1.00 85.94 195 HIS A C 1
ATOM 1523 O O . HIS A 1 195 ? -8.589 0.867 -24.437 1.00 85.94 195 HIS A O 1
ATOM 1529 N N . CYS A 1 196 ? -7.421 -0.539 -23.124 1.00 85.81 196 CYS A N 1
ATOM 1530 C CA . CYS A 1 196 ? -6.851 -1.311 -24.210 1.00 85.81 196 CYS A CA 1
ATOM 1531 C C . CYS A 1 196 ? -7.922 -2.238 -24.814 1.00 85.81 196 CYS A C 1
ATOM 1533 O O . CYS A 1 196 ? -8.456 -3.078 -24.092 1.00 85.81 196 CYS A O 1
ATOM 1535 N N . PRO A 1 197 ? -8.214 -2.166 -26.124 1.00 83.62 197 PRO A N 1
ATOM 1536 C CA . PRO A 1 197 ? -9.202 -3.032 -26.767 1.00 83.62 197 PRO A CA 1
ATOM 1537 C C . PRO A 1 197 ? -8.774 -4.506 -26.825 1.00 83.62 197 PRO A C 1
ATOM 1539 O O . PRO A 1 197 ? -9.624 -5.370 -26.998 1.00 83.62 197 PRO A O 1
ATOM 1542 N N . GLU A 1 198 ? -7.478 -4.798 -26.676 1.00 84.44 198 GLU A N 1
ATOM 1543 C CA . GLU A 1 198 ? -6.941 -6.163 -26.755 1.00 84.44 198 GLU A CA 1
ATOM 1544 C C . GLU A 1 198 ? -7.041 -6.919 -25.421 1.00 84.44 198 GLU A C 1
ATOM 1546 O O . GLU A 1 198 ? -7.288 -8.120 -25.407 1.00 84.44 198 GLU A O 1
ATOM 1551 N N . CYS A 1 199 ? -6.843 -6.236 -24.287 1.00 85.00 199 CYS A N 1
ATOM 1552 C CA . CYS A 1 199 ? -6.853 -6.873 -22.961 1.00 85.00 199 CYS A CA 1
ATOM 1553 C C . CYS A 1 199 ? -7.915 -6.328 -21.998 1.00 85.00 199 CYS A C 1
ATOM 1555 O O . CYS A 1 199 ? -8.077 -6.870 -20.911 1.00 85.00 199 CYS A O 1
ATOM 1557 N N . GLY A 1 200 ? -8.619 -5.254 -22.356 1.00 84.62 200 GLY A N 1
ATOM 1558 C CA . GLY A 1 200 ? -9.652 -4.628 -21.530 1.00 84.62 200 GLY A CA 1
ATOM 1559 C C . GLY A 1 200 ? -9.139 -3.828 -20.329 1.00 84.62 200 GLY A C 1
ATOM 1560 O O . GLY A 1 200 ? -9.946 -3.206 -19.648 1.00 84.62 200 GLY A O 1
ATOM 1561 N N . HIS A 1 201 ? -7.831 -3.808 -20.056 1.00 84.06 201 HIS A N 1
ATOM 1562 C CA . HIS A 1 201 ? -7.257 -3.047 -18.940 1.00 84.06 201 HIS A CA 1
ATOM 1563 C C . HIS A 1 201 ? -7.105 -1.553 -19.263 1.00 84.06 201 HIS A C 1
ATOM 1565 O O . HIS A 1 201 ? -6.887 -1.177 -20.417 1.00 84.06 201 HIS A O 1
ATOM 1571 N N . GLU A 1 202 ? -7.201 -0.710 -18.232 1.00 86.00 202 GLU A N 1
ATOM 1572 C CA . GLU A 1 202 ? -6.931 0.732 -18.309 1.00 86.00 202 GLU A CA 1
ATOM 1573 C C . GLU A 1 202 ? -5.449 1.019 -18.579 1.00 86.00 202 GLU A C 1
ATOM 1575 O O . GLU A 1 202 ? -4.577 0.322 -18.060 1.00 86.00 202 GLU A O 1
ATOM 1580 N N . PHE A 1 203 ? -5.163 2.077 -19.344 1.00 82.56 203 PHE A N 1
ATOM 1581 C CA . PHE A 1 203 ? -3.789 2.538 -19.554 1.00 82.56 203 PHE A CA 1
ATOM 1582 C C . PHE A 1 203 ? -3.227 3.230 -18.314 1.00 82.56 203 PHE A C 1
ATOM 1584 O O . PHE A 1 203 ? -3.834 4.163 -17.770 1.00 82.56 203 PHE A O 1
ATOM 1591 N N . ILE A 1 204 ? -2.012 2.854 -17.917 1.00 80.94 204 ILE A N 1
ATOM 1592 C CA . ILE A 1 204 ? -1.286 3.547 -16.855 1.00 80.94 204 ILE A CA 1
ATOM 1593 C C . ILE A 1 204 ? -0.482 4.701 -17.479 1.00 80.94 204 ILE A C 1
ATOM 1595 O O . ILE A 1 204 ? 0.220 4.509 -18.473 1.00 80.94 204 ILE A O 1
ATOM 1599 N N . PRO A 1 205 ? -0.540 5.925 -16.919 1.00 79.62 205 PRO A N 1
ATOM 1600 C CA . PRO A 1 205 ? 0.263 7.034 -17.418 1.00 79.62 205 PRO A CA 1
ATOM 1601 C C . PRO A 1 205 ? 1.752 6.689 -17.435 1.00 79.62 205 PRO A C 1
ATOM 1603 O O . PRO A 1 205 ? 2.307 6.286 -16.414 1.00 79.62 205 PRO A O 1
ATOM 1606 N N . GLY A 1 206 ? 2.385 6.892 -18.588 1.00 76.94 206 GLY A N 1
ATOM 1607 C CA . GLY A 1 206 ? 3.781 6.530 -18.832 1.00 76.94 206 GLY A CA 1
ATOM 1608 C C . GLY A 1 206 ? 3.987 5.213 -19.584 1.00 76.94 206 GLY A C 1
ATOM 1609 O O . GLY A 1 206 ? 5.085 5.016 -20.095 1.00 76.94 206 GLY A O 1
ATOM 1610 N N . GLU A 1 207 ? 2.965 4.363 -19.725 1.00 83.00 207 GLU A N 1
ATOM 1611 C CA . GLU A 1 207 ? 3.053 3.136 -20.531 1.00 83.00 207 GLU A CA 1
ATOM 1612 C C . GLU A 1 207 ? 3.069 3.425 -22.037 1.00 83.00 207 GLU A C 1
ATOM 1614 O O . GLU A 1 207 ? 2.432 4.371 -22.508 1.00 83.00 207 GLU A O 1
ATOM 1619 N N . HIS A 1 208 ? 3.762 2.582 -22.807 1.00 87.25 208 HIS A N 1
ATOM 1620 C CA . HIS A 1 208 ? 3.789 2.666 -24.265 1.00 87.25 208 HIS A CA 1
ATOM 1621 C C . HIS A 1 208 ? 2.497 2.096 -24.868 1.00 87.25 208 HIS A C 1
ATOM 1623 O O . HIS A 1 208 ? 2.156 0.919 -24.722 1.00 87.25 208 HIS A O 1
ATOM 1629 N N . ILE A 1 209 ? 1.773 2.957 -25.577 1.00 88.94 209 ILE A N 1
ATOM 1630 C CA . ILE A 1 209 ? 0.558 2.619 -26.314 1.00 88.94 209 ILE A CA 1
ATOM 1631 C C . ILE A 1 209 ? 0.784 2.848 -27.802 1.00 88.94 209 ILE A C 1
ATOM 1633 O O . ILE A 1 209 ? 1.442 3.804 -28.216 1.00 88.94 209 ILE A O 1
ATOM 1637 N N . ALA A 1 210 ? 0.219 1.972 -28.619 1.00 89.50 210 ALA A N 1
ATOM 1638 C CA . ALA A 1 210 ? 0.370 1.995 -30.058 1.00 89.50 210 ALA A CA 1
ATOM 1639 C C . ALA A 1 210 ? -0.991 2.062 -30.762 1.00 89.50 210 ALA A C 1
ATOM 1641 O O . ALA A 1 210 ? -2.003 1.557 -30.269 1.00 89.50 210 ALA A O 1
ATOM 1642 N N . LYS A 1 211 ? -1.012 2.719 -31.922 1.00 88.75 211 LYS A N 1
ATOM 1643 C CA . LYS A 1 211 ? -2.168 2.817 -32.816 1.00 88.75 211 LYS A CA 1
ATOM 1644 C C . LYS A 1 211 ? -1.704 2.643 -34.267 1.00 88.75 211 LYS A C 1
ATOM 1646 O O . LYS A 1 211 ? -0.698 3.253 -34.626 1.00 88.75 211 LYS A O 1
ATOM 1651 N N . PRO A 1 212 ? -2.401 1.868 -35.113 1.00 84.81 212 PRO A N 1
ATOM 1652 C CA . PRO A 1 212 ? -2.058 1.758 -36.533 1.00 84.81 212 PRO A CA 1
ATOM 1653 C C . PRO A 1 212 ? -2.103 3.128 -37.233 1.00 84.81 212 PRO A C 1
ATOM 1655 O O . PRO A 1 212 ? -2.990 3.942 -36.956 1.00 84.81 212 PRO A O 1
ATOM 1658 N N . GLN A 1 213 ? -1.129 3.398 -38.108 1.00 81.31 213 GLN A N 1
ATOM 1659 C CA . GLN A 1 213 ? -1.076 4.621 -38.922 1.00 81.31 213 GLN A CA 1
ATOM 1660 C C . GLN A 1 213 ? -1.866 4.514 -40.229 1.00 81.31 213 GLN A C 1
ATOM 1662 O O . GLN A 1 213 ? -2.192 5.551 -40.801 1.00 81.31 213 GLN A O 1
ATOM 1667 N N . ASP A 1 214 ? -2.208 3.306 -40.680 1.00 75.00 214 ASP A N 1
ATOM 1668 C CA . ASP A 1 214 ? -2.942 3.123 -41.931 1.00 75.00 214 ASP A CA 1
ATOM 1669 C C . ASP A 1 214 ? -4.347 3.734 -41.867 1.00 75.00 214 ASP A C 1
ATOM 1671 O O . ASP A 1 214 ? -5.139 3.433 -40.969 1.00 75.00 214 ASP A O 1
ATOM 1675 N N . GLU A 1 215 ? -4.706 4.515 -42.889 1.00 58.75 215 GLU A N 1
ATOM 1676 C CA . GLU A 1 215 ? -6.032 5.139 -43.026 1.00 58.75 215 GLU A CA 1
ATOM 1677 C C . GLU A 1 215 ? -7.182 4.115 -43.094 1.00 58.75 215 GLU A C 1
ATOM 1679 O O . GLU A 1 215 ? -8.341 4.447 -42.830 1.00 58.75 215 GLU A O 1
ATOM 1684 N N . HIS A 1 216 ? -6.872 2.856 -43.417 1.00 60.91 216 HIS A N 1
ATOM 1685 C CA . HIS A 1 216 ? -7.832 1.753 -43.494 1.00 60.91 216 HIS A CA 1
ATOM 1686 C C . HIS A 1 216 ? -7.996 0.985 -42.172 1.00 60.91 216 HIS A C 1
ATOM 1688 O O . HIS A 1 216 ? -9.033 0.356 -41.962 1.00 60.91 216 HIS A O 1
ATOM 1694 N N . ASN A 1 217 ? -7.043 1.088 -41.239 1.00 61.25 217 ASN A N 1
ATOM 1695 C CA . ASN A 1 217 ? -7.108 0.436 -39.932 1.00 61.25 217 ASN A CA 1
ATOM 1696 C C . ASN A 1 217 ? -7.533 1.444 -38.858 1.00 61.25 217 ASN A C 1
ATOM 1698 O O . ASN A 1 217 ? -6.717 2.023 -38.145 1.00 61.25 217 ASN A O 1
ATOM 1702 N N . ARG A 1 218 ? -8.848 1.626 -38.688 1.00 60.16 218 ARG A N 1
ATOM 1703 C CA . ARG A 1 218 ? -9.439 2.480 -37.635 1.00 60.16 218 ARG A CA 1
ATOM 1704 C C . ARG A 1 218 ? -9.377 1.843 -36.234 1.00 60.16 218 ARG A C 1
ATOM 1706 O O . ARG A 1 218 ? -10.361 1.852 -35.500 1.00 60.16 218 ARG A O 1
ATOM 1713 N N . GLY A 1 219 ? -8.232 1.278 -35.860 1.00 68.25 219 GLY A N 1
ATOM 1714 C CA . GLY A 1 219 ? -7.997 0.752 -34.515 1.00 68.25 219 GLY A CA 1
ATOM 1715 C C . GLY A 1 219 ? -7.866 1.876 -33.484 1.00 68.25 219 GLY A C 1
ATOM 1716 O O . GLY A 1 219 ? -7.310 2.937 -33.777 1.00 68.25 219 GLY A O 1
ATOM 1717 N N . GLY A 1 220 ? -8.387 1.659 -32.275 1.00 81.44 220 GLY A N 1
ATOM 1718 C CA . GLY A 1 220 ? -8.111 2.516 -31.118 1.00 81.44 220 GLY A CA 1
ATOM 1719 C C . GLY A 1 220 ? -6.664 2.378 -30.629 1.00 81.44 220 GLY A C 1
ATOM 1720 O O . GLY A 1 220 ? -5.888 1.591 -31.166 1.00 81.44 220 GLY A O 1
ATOM 1721 N N . TRP A 1 221 ? -6.296 3.147 -29.604 1.00 88.06 221 TRP A N 1
ATOM 1722 C CA . TRP A 1 221 ? -5.034 2.933 -28.888 1.00 88.06 221 TRP A CA 1
ATOM 1723 C C . TRP A 1 221 ? -5.072 1.591 -28.152 1.00 88.06 221 TRP A C 1
ATOM 1725 O O . TRP A 1 221 ? -6.107 1.250 -27.587 1.00 88.06 221 TRP A O 1
ATOM 1735 N N . ALA A 1 222 ? -3.963 0.856 -28.131 1.00 88.88 222 ALA A N 1
ATOM 1736 C CA . ALA A 1 222 ? -3.787 -0.386 -27.375 1.00 88.88 222 ALA A CA 1
ATOM 1737 C C . ALA A 1 222 ? -2.376 -0.444 -26.770 1.00 88.88 222 ALA A C 1
ATOM 1739 O O . ALA A 1 222 ? -1.498 0.296 -27.209 1.00 88.88 222 ALA A O 1
ATOM 1740 N N . HIS A 1 223 ? -2.131 -1.311 -25.782 1.00 88.75 223 HIS A N 1
ATOM 1741 C CA . HIS A 1 223 ? -0.768 -1.522 -25.276 1.00 88.75 223 HIS A CA 1
ATOM 1742 C C . HIS A 1 223 ? 0.133 -2.013 -26.415 1.00 88.75 223 HIS A C 1
ATOM 1744 O O . HIS A 1 223 ? -0.265 -2.912 -27.166 1.00 88.75 223 HIS A O 1
ATOM 1750 N N . SER A 1 224 ? 1.344 -1.459 -26.531 1.00 85.25 224 SER A N 1
ATOM 1751 C CA . SER A 1 224 ? 2.314 -1.880 -27.554 1.00 85.25 224 SER A CA 1
ATOM 1752 C C . SER A 1 224 ? 2.591 -3.386 -27.479 1.00 85.25 224 SER A C 1
ATOM 1754 O O . SER A 1 224 ? 2.595 -4.069 -28.500 1.00 85.25 224 SER A O 1
ATOM 1756 N N . THR A 1 225 ? 2.682 -3.927 -26.264 1.00 83.94 225 THR A N 1
ATOM 1757 C CA . THR A 1 225 ? 2.897 -5.355 -25.991 1.00 83.94 225 THR A CA 1
ATOM 1758 C C . THR A 1 225 ? 1.704 -6.237 -26.369 1.00 83.94 225 THR A C 1
ATOM 1760 O O . THR A 1 225 ? 1.890 -7.340 -26.882 1.00 83.94 225 THR A O 1
ATOM 1763 N N . CYS A 1 226 ? 0.468 -5.774 -26.155 1.00 83.69 226 CYS A N 1
ATOM 1764 C CA . CYS A 1 226 ? -0.730 -6.506 -26.577 1.00 83.69 226 CYS A CA 1
ATOM 1765 C C . CYS A 1 226 ? -0.823 -6.586 -28.104 1.00 83.69 226 CYS A C 1
ATOM 1767 O O . CYS A 1 226 ? -1.145 -7.643 -28.645 1.00 83.69 226 CYS A O 1
ATOM 1769 N N . LEU A 1 227 ? -0.501 -5.490 -28.796 1.00 83.19 227 LEU A N 1
ATOM 1770 C CA . LEU A 1 227 ? -0.463 -5.468 -30.256 1.00 83.19 227 LEU A CA 1
ATOM 1771 C C . LEU A 1 227 ? 0.659 -6.345 -30.813 1.00 83.19 227 LEU A C 1
ATOM 1773 O O . LEU A 1 227 ? 0.407 -7.104 -31.744 1.00 83.19 227 LEU A O 1
ATOM 1777 N N . ALA A 1 228 ? 1.856 -6.306 -30.222 1.00 81.06 228 ALA A N 1
ATOM 1778 C CA . ALA A 1 228 ? 2.963 -7.175 -30.618 1.00 81.06 228 ALA A CA 1
ATOM 1779 C C . ALA A 1 228 ? 2.565 -8.661 -30.546 1.00 81.06 228 ALA A C 1
ATOM 1781 O O . ALA A 1 228 ? 2.684 -9.376 -31.539 1.00 81.06 228 ALA A O 1
ATOM 1782 N N . LYS A 1 229 ? 1.954 -9.091 -29.432 1.00 81.69 229 LYS A N 1
ATOM 1783 C CA . LYS A 1 229 ? 1.441 -10.464 -29.269 1.00 81.69 229 LYS A CA 1
ATOM 1784 C C . LYS A 1 229 ? 0.389 -10.836 -30.312 1.00 81.69 229 LYS A C 1
ATOM 1786 O O . LYS A 1 229 ? 0.434 -11.931 -30.862 1.00 81.69 229 LYS A O 1
ATOM 1791 N N . ARG A 1 230 ? -0.543 -9.926 -30.614 1.00 81.19 230 ARG A N 1
ATOM 1792 C CA . ARG A 1 230 ? -1.570 -10.149 -31.643 1.00 81.19 230 ARG A CA 1
ATOM 1793 C C . ARG A 1 230 ? -0.959 -10.355 -33.031 1.00 81.19 230 ARG A C 1
ATOM 1795 O O . ARG A 1 230 ? -1.487 -11.152 -33.802 1.00 81.19 230 ARG A O 1
ATOM 1802 N N . LEU A 1 231 ? 0.116 -9.636 -33.349 1.00 76.69 231 LEU A N 1
ATOM 1803 C CA . LEU A 1 231 ? 0.828 -9.749 -34.626 1.00 76.69 231 LEU A CA 1
ATOM 1804 C C . LEU A 1 231 ? 1.664 -11.033 -34.726 1.00 76.69 231 LEU A C 1
ATOM 1806 O O . LEU A 1 231 ? 1.894 -11.514 -35.831 1.00 76.69 231 LEU A O 1
ATOM 1810 N N . GLU A 1 232 ? 2.108 -11.585 -33.597 1.00 77.25 232 GLU A N 1
ATOM 1811 C CA . GLU A 1 232 ? 2.834 -12.860 -33.535 1.00 77.25 232 GLU A CA 1
ATOM 1812 C C . GLU A 1 232 ? 1.907 -14.076 -33.652 1.00 77.25 232 GLU A C 1
ATOM 1814 O O . GLU A 1 232 ? 2.309 -15.113 -34.179 1.00 77.25 232 GLU A O 1
ATOM 1819 N N . THR A 1 233 ? 0.652 -13.964 -33.210 1.00 62.59 233 THR A N 1
ATOM 1820 C CA . THR A 1 233 ? -0.353 -15.008 -33.434 1.00 62.59 233 THR A CA 1
ATOM 1821 C C . THR A 1 233 ? -0.887 -14.970 -34.871 1.00 62.59 233 THR A C 1
ATOM 1823 O O . THR A 1 233 ? -1.528 -13.985 -35.248 1.00 62.59 233 THR A O 1
ATOM 1826 N N . PRO A 1 234 ? -0.714 -16.035 -35.681 1.00 50.06 234 PRO A N 1
ATOM 1827 C CA . PRO A 1 234 ? -1.344 -16.108 -36.992 1.00 50.06 234 PRO A CA 1
ATOM 1828 C C . PRO A 1 234 ? -2.865 -16.124 -36.815 1.00 50.06 234 PRO A C 1
ATOM 1830 O O . PRO A 1 234 ? -3.422 -17.022 -36.184 1.00 50.06 234 PRO A O 1
ATOM 1833 N N . GLN A 1 235 ? -3.550 -15.122 -37.370 1.00 51.31 235 GLN A N 1
ATOM 1834 C CA . GLN A 1 235 ? -5.007 -15.130 -37.441 1.00 51.31 235 GLN A CA 1
ATOM 1835 C C . GLN A 1 235 ? -5.439 -16.296 -38.336 1.00 51.31 235 GLN A C 1
ATOM 1837 O O . GLN A 1 235 ? -5.319 -16.231 -39.558 1.00 51.31 235 GLN A O 1
ATOM 1842 N N . THR A 1 236 ? -5.959 -17.369 -37.743 1.00 44.41 236 THR A N 1
ATOM 1843 C CA . THR A 1 236 ? -6.795 -18.317 -38.483 1.00 44.41 236 THR A CA 1
ATOM 1844 C C . THR A 1 236 ? -8.037 -17.566 -38.964 1.00 44.41 236 THR A C 1
ATOM 1846 O O . THR A 1 236 ? -8.751 -17.012 -38.122 1.00 44.41 236 THR A O 1
ATOM 1849 N N . PRO A 1 237 ? -8.319 -17.512 -40.276 1.00 42.59 237 PRO A N 1
ATOM 1850 C CA . PRO A 1 237 ? -9.504 -16.834 -40.776 1.00 42.59 237 PRO A CA 1
ATOM 1851 C C . PRO A 1 237 ? -10.755 -17.585 -40.309 1.00 42.59 237 PRO A C 1
ATOM 1853 O O . PRO A 1 237 ? -11.047 -18.687 -40.766 1.00 42.59 237 PRO A O 1
ATOM 1856 N N . THR A 1 238 ? -11.512 -16.987 -39.394 1.00 47.62 238 THR A N 1
ATOM 1857 C CA . THR A 1 238 ? -12.865 -17.426 -39.052 1.00 47.62 238 THR A CA 1
ATOM 1858 C C . THR A 1 238 ? -13.881 -16.657 -39.891 1.00 47.62 238 THR A C 1
ATOM 1860 O O . THR A 1 238 ? -14.083 -15.459 -39.695 1.00 47.62 238 THR A O 1
ATOM 1863 N N . LYS A 1 239 ? -14.501 -17.371 -40.839 1.00 46.31 239 LYS A N 1
ATOM 1864 C CA . LYS A 1 239 ? -15.924 -17.316 -41.247 1.00 46.31 239 LYS A CA 1
ATOM 1865 C C . LYS A 1 239 ? -16.088 -18.214 -42.478 1.00 46.31 239 LYS A C 1
ATOM 1867 O O . LYS A 1 239 ? -15.602 -17.894 -43.553 1.00 46.31 239 LYS A O 1
ATOM 1872 N N . GLU A 1 240 ? -16.610 -19.429 -42.331 1.00 46.81 240 GLU A N 1
ATOM 1873 C CA . GLU A 1 240 ? -18.060 -19.691 -42.380 1.00 46.81 240 GLU A CA 1
ATOM 1874 C C . GLU A 1 240 ? -18.763 -18.864 -43.469 1.00 46.81 240 GLU A C 1
ATOM 1876 O O . GLU A 1 240 ? -19.497 -17.917 -43.191 1.00 46.81 240 GLU A O 1
ATOM 1881 N N . GLN A 1 241 ? -18.552 -19.241 -44.733 1.00 41.97 241 GLN A N 1
ATOM 1882 C CA . GLN A 1 241 ? -19.571 -19.036 -45.758 1.00 41.97 241 GLN A CA 1
ATOM 1883 C C . GLN A 1 241 ? -20.623 -20.128 -45.577 1.00 41.97 241 GLN A C 1
ATOM 1885 O O . GLN A 1 241 ? -20.447 -21.278 -45.978 1.00 41.97 241 GLN A O 1
ATOM 1890 N N . LYS A 1 242 ? -21.704 -19.755 -44.893 1.00 41.53 242 LYS A N 1
ATOM 1891 C CA . LYS A 1 242 ? -22.916 -20.555 -44.800 1.00 41.53 242 LYS A CA 1
ATOM 1892 C C . LYS A 1 242 ? -23.544 -20.623 -46.192 1.00 41.53 242 LYS A C 1
ATOM 1894 O O . LYS A 1 242 ? -23.833 -19.602 -46.808 1.00 41.53 242 LYS A O 1
ATOM 1899 N N . VAL A 1 243 ? -23.690 -21.853 -46.659 1.00 45.97 243 VAL A N 1
ATOM 1900 C CA . VAL A 1 243 ? -24.397 -22.275 -47.864 1.00 45.97 243 VAL A CA 1
ATOM 1901 C C . VAL A 1 243 ? -25.838 -21.754 -47.838 1.00 45.97 243 VAL A C 1
ATOM 1903 O O . VAL A 1 243 ? -26.592 -22.102 -46.933 1.00 45.97 243 VAL A O 1
ATOM 1906 N N . GLU A 1 244 ? -26.233 -20.990 -48.855 1.00 45.41 244 GLU A N 1
ATOM 1907 C CA . GLU A 1 244 ? -27.625 -20.914 -49.309 1.00 45.41 244 GLU A CA 1
ATOM 1908 C C . GLU A 1 244 ? -27.673 -21.471 -50.736 1.00 45.41 244 GLU A C 1
ATOM 1910 O O . GLU A 1 244 ? -27.412 -20.778 -51.716 1.00 45.41 244 GLU A O 1
ATOM 1915 N N . VAL A 1 245 ? -27.953 -22.773 -50.839 1.00 42.75 245 VAL A N 1
ATOM 1916 C CA . VAL A 1 245 ? -28.512 -23.374 -52.053 1.00 42.75 245 VAL A CA 1
ATOM 1917 C C . VAL A 1 245 ? -30.021 -23.326 -51.869 1.00 42.75 245 VAL A C 1
ATOM 1919 O O . VAL A 1 245 ? -30.564 -24.001 -50.996 1.00 42.75 245 VAL A O 1
ATOM 1922 N N . GLY A 1 246 ? -30.676 -22.497 -52.673 1.00 52.41 246 GLY A N 1
ATOM 1923 C CA . GLY A 1 246 ? -32.125 -22.403 -52.764 1.00 52.41 246 GLY A CA 1
ATOM 1924 C C . GLY A 1 246 ? -32.535 -22.118 -54.203 1.00 52.41 246 GLY A C 1
ATOM 1925 O O . GLY A 1 246 ? -32.678 -20.957 -54.575 1.00 52.41 246 GLY A O 1
ATOM 1926 N N . ASN A 1 247 ? -32.637 -23.184 -55.000 1.00 38.34 247 ASN A N 1
ATOM 1927 C CA . ASN A 1 247 ? -33.693 -23.441 -55.989 1.00 38.34 247 ASN A CA 1
ATOM 1928 C C . ASN A 1 247 ? -33.511 -24.836 -56.593 1.00 38.34 247 ASN A C 1
ATOM 1930 O O . ASN A 1 247 ? -32.387 -25.127 -57.059 1.00 38.34 247 ASN A O 1
#

Mean predicted aligned error: 18.06 Å

Foldseek 3Di:
DADPVLQCVLLVNDQQDAFDPGKGWHDKDKDFDDDDPQRKTKIKIKTKTAFHPPPPPPPPDDDDDDDPDDDDQPDDDPCSFVVVQVSSQVSRDDWDWTAHPQQFTKTKHKDDKGKDQDDQPDQDPPPDDDDDDDRNPPSRRIIMIIIMMMIHTDPVDDGCVRVCVPCPPVSVVVLCVVCVVVQKDKDFDPDQPDAAPQPRHTHDGRAIWIDHNDPPGPDDIHHSVSVVVVVVDPDPDDDDPDDDDDD

pLDDT: mean 73.29, std 17.66, range [35.25, 92.69]

Organism: NCBI:txid72520

Secondary structure (DSSP, 8-state):
---HHHHHHHTT--TTPEETTTEEEEEEEEEEEEEETTTEEEEEEEEEEEPPTT-------------TT--------HHHHHHHHHHHHHHT-S-EEEE-TTS-EEEEEEEEEEEEEPPTT------S---SS-TTSS-TT-EEEEEEEEEEE-TTSPPTTTTT-S--HHHHHHHHHHHHHTTEEEEE---SS-B-TTT-PBPPTT-EEEEE--TT-----EEHHHHHHHHHS--------------

Sequence (247 aa):
MPSIYELKKSLSLKSGEVLGTGFIVKDVEATMDEKKPRELYNFKVHLWVSPPSSSSSTTKKHSTRRSPGAKRRKVLDKADLEGAEKALIQTAEERQIMYSSYGSPYEVHLEHVKATPAGEGRQEKVAGTRKGEESAIEQEGLIEIHALAVAKRRRDLPRLSDTGHGTSEEEEAAADDDMKRRGFRVVKAHFKSSHCPECGHEFIPGEHIAKPQDEHNRGGWAHSTCLAKRLETPQTPTKEQKVEVGN